Protein AF-A0A936JPM8-F1 (afdb_monomer_lite)

Secondary structure (DSSP, 8-state):
-----------PPPTT-----------------------PPPP-----PPPPPPPP-PPPPPPPP---------------------PPEEEEEEEEEEEETTEEEEEEEEESSSSPPPTT-EEEEEEE-TT-SPEEEEEEEEE-S---TTS-EEEEEE--TTS--S-----PPPPTT-EEEEEEE-

Foldseek 3Di:
DDDDDDDDDDPDDDPPDDPPPPPPDDDDDDDDDPPDPDDDDPDDDDPDDDDDDDDDDDDDDDDPDDDDDDDDDDPDPPPPPDPDDDWDKWKWKWWFQFFDQQKTKTQTDDIPDPDFDDQQFKWFKWFDDPPDPDTHGLAIWGFHDGDDHPDIGMIGGDDPPPPPPDDPPPSPTDDGGTMMMIMGTD

Structure (mmCIF, N/CA/C/O backbone):
data_AF-A0A936JPM8-F1
#
_entry.id   AF-A0A936JPM8-F1
#
loop_
_atom_site.group_PDB
_atom_site.id
_atom_site.type_symbol
_atom_site.label_atom_id
_atom_site.label_alt_id
_atom_site.label_comp_id
_atom_site.label_asym_id
_atom_site.label_entity_id
_atom_site.label_seq_id
_atom_site.pdbx_PDB_ins_code
_atom_site.Cartn_x
_atom_site.Cartn_y
_atom_site.Cartn_z
_atom_site.occupancy
_atom_site.B_iso_or_equiv
_atom_site.auth_seq_id
_atom_site.auth_comp_id
_atom_site.auth_asym_id
_atom_site.auth_atom_id
_atom_site.pdbx_PDB_model_num
ATOM 1 N N . MET A 1 1 ? -30.331 37.452 -18.720 1.00 50.00 1 MET A N 1
ATOM 2 C CA . MET A 1 1 ? -30.689 36.029 -18.874 1.00 50.00 1 MET A CA 1
ATOM 3 C C . MET A 1 1 ? -29.394 35.247 -18.720 1.00 50.00 1 MET A C 1
ATOM 5 O O . MET A 1 1 ? -28.589 35.278 -19.632 1.00 50.00 1 MET A O 1
ATOM 9 N N . SER A 1 2 ? -29.138 34.739 -17.512 1.00 38.56 2 SER A N 1
ATOM 10 C CA . SER A 1 2 ? -28.048 33.824 -17.131 1.00 38.56 2 SER A CA 1
ATOM 11 C C . SER A 1 2 ? -28.301 33.350 -15.694 1.00 38.56 2 SER A C 1
ATOM 13 O O . SER A 1 2 ? -28.874 34.094 -14.899 1.00 38.56 2 SER A O 1
ATOM 15 N N . LEU A 1 3 ? -27.937 32.088 -15.458 1.00 52.59 3 LEU A N 1
ATOM 16 C CA . LEU A 1 3 ? -28.262 31.171 -14.357 1.00 52.59 3 LEU A CA 1
ATOM 17 C C . LEU A 1 3 ? -27.588 31.472 -13.005 1.00 52.59 3 LEU A C 1
ATOM 19 O O . LEU A 1 3 ? -26.579 32.168 -12.980 1.00 52.59 3 LEU A O 1
ATOM 23 N N . LEU A 1 4 ? -28.048 30.790 -11.937 1.00 41.94 4 LEU A N 1
ATOM 24 C CA . LEU A 1 4 ? -27.217 29.838 -11.162 1.00 41.94 4 LEU A CA 1
ATOM 25 C C . LEU A 1 4 ? -28.041 28.943 -10.202 1.00 41.94 4 LEU A C 1
ATOM 27 O O . LEU A 1 4 ? -29.059 29.367 -9.662 1.00 41.94 4 LEU A O 1
ATOM 31 N N . PHE A 1 5 ? -27.567 27.700 -10.035 1.00 53.25 5 PHE A N 1
ATOM 32 C CA . PHE A 1 5 ? -28.051 26.614 -9.164 1.00 53.25 5 PHE A CA 1
ATOM 33 C C . PHE A 1 5 ? -27.174 26.499 -7.906 1.00 53.25 5 PHE A C 1
ATOM 35 O O . PHE A 1 5 ? -25.981 26.781 -7.991 1.00 53.25 5 PHE A O 1
ATOM 42 N N . PHE A 1 6 ? -27.713 25.970 -6.799 1.00 45.28 6 PHE A N 1
ATOM 43 C CA . PHE A 1 6 ? -26.916 25.443 -5.680 1.00 45.28 6 PHE A CA 1
ATOM 44 C C . PHE A 1 6 ? -27.491 24.137 -5.119 1.00 45.28 6 PHE A C 1
ATOM 46 O O . PHE A 1 6 ? -28.705 23.948 -5.051 1.00 45.28 6 PHE A O 1
ATOM 53 N N . TRP A 1 7 ? -26.569 23.253 -4.734 1.00 43.47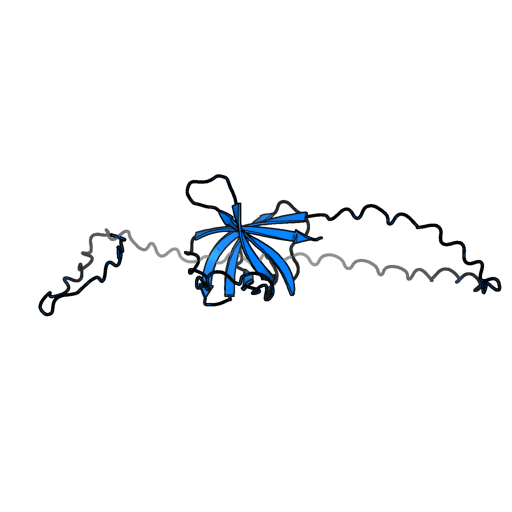 7 TRP A N 1
ATOM 54 C CA . TRP A 1 7 ? -26.759 21.911 -4.188 1.00 43.47 7 TRP A CA 1
ATOM 55 C C . TRP A 1 7 ? -26.184 21.898 -2.764 1.00 43.47 7 TRP A C 1
ATOM 57 O O . TRP A 1 7 ? -25.069 22.372 -2.553 1.00 43.47 7 TRP A O 1
ATOM 67 N N . GLY A 1 8 ? -26.942 21.370 -1.805 1.00 43.97 8 GLY A N 1
ATOM 68 C CA . GLY A 1 8 ? -26.535 21.169 -0.416 1.00 43.97 8 GLY A CA 1
ATOM 69 C C . GLY A 1 8 ? -27.676 20.505 0.353 1.00 43.97 8 GLY A C 1
ATOM 70 O O . GLY A 1 8 ? -28.776 21.048 0.392 1.00 43.97 8 GLY A O 1
ATOM 71 N N . CYS A 1 9 ? -27.437 19.326 0.927 1.00 43.91 9 CYS A N 1
ATOM 72 C CA . CYS A 1 9 ? -28.367 18.700 1.865 1.00 43.91 9 CYS A CA 1
ATOM 73 C C . CYS A 1 9 ? -27.764 18.776 3.264 1.00 43.91 9 CYS A C 1
ATOM 75 O O . CYS A 1 9 ? -26.947 17.949 3.659 1.00 43.91 9 CYS A O 1
ATOM 77 N N . ASP A 1 10 ? -28.188 19.816 3.970 1.00 44.66 10 ASP A N 1
ATOM 78 C CA . ASP A 1 10 ? -28.038 20.024 5.401 1.00 44.66 10 ASP A CA 1
ATOM 79 C C . ASP A 1 10 ? -29.087 19.145 6.106 1.00 44.66 10 ASP A C 1
ATOM 81 O O . ASP A 1 10 ? -30.293 19.304 5.887 1.00 44.66 10 ASP A O 1
ATOM 85 N N . ALA A 1 11 ? -28.657 18.150 6.882 1.00 49.25 11 ALA A N 1
ATOM 86 C CA . ALA A 1 11 ? -29.574 17.338 7.676 1.00 49.25 11 ALA A CA 1
ATOM 87 C C . ALA A 1 11 ? -29.944 18.106 8.953 1.00 49.25 11 ALA A C 1
ATOM 89 O O . ALA A 1 11 ? -29.300 17.967 9.992 1.00 49.25 11 ALA A O 1
ATOM 90 N N . MET A 1 12 ? -30.995 18.923 8.862 1.00 45.41 12 MET A N 1
ATOM 91 C CA . MET A 1 12 ? -31.631 19.555 10.018 1.00 45.41 12 MET A CA 1
ATOM 92 C C . MET A 1 12 ? -32.267 18.493 10.930 1.00 45.41 12 MET A C 1
ATOM 94 O O . MET A 1 12 ? -33.198 17.795 10.532 1.00 45.41 12 MET A O 1
ATOM 98 N N . ILE A 1 13 ? -31.782 18.399 12.169 1.00 51.66 13 ILE A N 1
ATOM 99 C CA . ILE A 1 13 ? -32.417 17.651 13.264 1.00 51.66 13 ILE A CA 1
ATOM 100 C C . ILE A 1 13 ? -33.349 18.620 14.006 1.00 51.66 13 ILE A C 1
ATOM 102 O O . ILE A 1 13 ? -32.893 19.633 14.538 1.00 51.66 13 ILE A O 1
ATOM 106 N N . GLU A 1 14 ? -34.652 18.327 14.041 1.00 56.41 14 GLU A N 1
ATOM 107 C CA . GLU A 1 14 ? -35.645 19.162 14.730 1.00 56.41 14 GLU A CA 1
ATOM 108 C C . GLU A 1 14 ? -35.562 19.042 16.269 1.00 56.41 14 GLU A C 1
ATOM 110 O O . GLU A 1 14 ? -35.395 17.942 16.813 1.00 56.41 14 GLU A O 1
ATOM 115 N N . PRO A 1 15 ? -35.748 20.149 17.015 1.00 51.16 15 PRO A N 1
ATOM 116 C CA . PRO A 1 15 ? -35.800 20.129 18.472 1.00 51.16 15 PRO A CA 1
ATOM 117 C C . PRO A 1 15 ? -37.127 19.525 18.956 1.00 51.16 15 PRO A C 1
ATOM 119 O O . PRO A 1 15 ? -38.159 20.189 19.001 1.00 51.16 15 PRO A O 1
ATOM 122 N N . GLY A 1 16 ? -37.096 18.247 19.339 1.00 59.00 16 GLY A N 1
ATOM 123 C CA . GLY A 1 16 ? -38.253 17.538 19.904 1.00 59.00 16 GLY A CA 1
ATOM 124 C C . GLY A 1 16 ? -38.292 16.041 19.605 1.00 59.00 16 GLY A C 1
ATOM 125 O O . GLY A 1 16 ? -39.029 15.303 20.261 1.00 59.00 16 GLY A O 1
ATOM 126 N N . GLN A 1 17 ? -37.472 15.560 18.669 1.00 44.06 17 GLN A N 1
ATOM 127 C CA . GLN A 1 17 ? -37.342 14.132 18.405 1.00 44.06 17 GLN A CA 1
ATOM 128 C C . GLN A 1 17 ? -36.524 13.451 19.509 1.00 44.06 17 GLN A C 1
ATOM 130 O O . GLN A 1 17 ? -35.309 13.615 19.614 1.00 44.06 17 GLN A O 1
ATOM 135 N N . ARG A 1 18 ? -37.196 12.651 20.348 1.00 51.59 18 ARG A N 1
ATOM 136 C CA . ARG A 1 18 ? -36.509 11.661 21.184 1.00 51.59 18 ARG A CA 1
ATOM 137 C C . ARG A 1 18 ? -35.841 10.650 20.262 1.00 51.59 18 ARG A C 1
ATOM 139 O O . ARG A 1 18 ? -36.521 9.941 19.524 1.00 51.59 18 ARG A O 1
ATOM 146 N N . ILE A 1 19 ? -34.517 10.584 20.344 1.00 54.88 19 ILE A N 1
ATOM 147 C CA . ILE A 1 19 ? -33.718 9.514 19.758 1.00 54.88 19 ILE A CA 1
ATOM 148 C C . ILE A 1 19 ? -34.212 8.204 20.378 1.00 54.88 19 ILE A C 1
ATOM 150 O O . ILE A 1 19 ? -34.031 7.963 21.571 1.00 54.88 19 ILE A O 1
ATOM 154 N N . VAL A 1 20 ? -34.877 7.378 19.574 1.00 46.75 20 VAL A N 1
ATOM 155 C CA . VAL A 1 20 ? -35.115 5.977 19.910 1.00 46.75 20 VAL A CA 1
ATOM 156 C C . VAL A 1 20 ? -33.791 5.273 19.654 1.00 46.75 20 VAL A C 1
ATOM 158 O O . VAL A 1 20 ? -33.470 4.917 18.524 1.00 46.75 20 VAL A O 1
ATOM 161 N N . THR A 1 21 ? -32.974 5.134 20.697 1.00 49.44 21 THR A N 1
ATOM 162 C CA . THR A 1 21 ? -31.912 4.131 20.704 1.00 49.44 21 THR A CA 1
ATOM 163 C C . THR A 1 21 ? -32.588 2.784 20.508 1.00 49.44 21 THR A C 1
ATOM 165 O O . THR A 1 21 ? -33.416 2.390 21.329 1.00 49.44 21 THR A O 1
ATOM 168 N N . ALA A 1 22 ? -32.291 2.115 19.396 1.00 47.06 22 ALA A N 1
ATOM 169 C CA . ALA A 1 22 ? -32.654 0.721 19.225 1.00 47.06 22 ALA A CA 1
ATOM 170 C C . ALA A 1 22 ? -31.930 -0.070 20.321 1.00 47.06 22 ALA A C 1
ATOM 172 O O . ALA A 1 22 ? -30.723 -0.299 20.246 1.00 47.06 22 ALA A O 1
ATOM 173 N N . ASP A 1 23 ? -32.676 -0.397 21.374 1.00 44.44 23 ASP A N 1
ATOM 174 C CA . ASP A 1 23 ? -32.304 -1.398 22.358 1.00 44.44 23 ASP A CA 1
ATOM 175 C C . ASP A 1 23 ? -32.121 -2.704 21.580 1.00 44.44 23 ASP A C 1
ATOM 177 O O . ASP A 1 23 ? -33.046 -3.201 20.930 1.00 44.44 23 ASP A O 1
ATOM 181 N N . TYR A 1 24 ? -30.878 -3.174 21.516 1.00 46.97 24 TYR A N 1
ATOM 182 C CA . TYR A 1 24 ? -30.514 -4.392 20.809 1.00 46.97 24 TYR A CA 1
ATOM 183 C C . TYR A 1 24 ? -30.966 -5.567 21.682 1.00 46.97 24 TYR A C 1
ATOM 185 O O . TYR A 1 24 ? -30.199 -6.099 22.484 1.00 46.97 24 TYR A O 1
ATOM 193 N N . ASP A 1 25 ? -32.248 -5.907 21.561 1.00 44.97 25 ASP A N 1
ATOM 194 C CA . ASP A 1 25 ? -32.920 -7.010 22.247 1.00 44.97 25 ASP A CA 1
ATOM 195 C C . ASP A 1 25 ? -32.290 -8.360 21.852 1.00 44.97 25 ASP A C 1
ATOM 197 O O . ASP A 1 25 ? -32.561 -8.971 20.819 1.00 44.97 25 ASP A O 1
ATOM 201 N N . GLN A 1 26 ? -31.282 -8.729 22.634 1.00 55.16 26 GLN A N 1
ATOM 202 C CA . GLN A 1 26 ? -31.156 -9.979 23.376 1.00 55.16 26 GLN A CA 1
ATOM 203 C C . GLN A 1 26 ? -32.023 -11.179 22.928 1.00 55.16 26 GLN A C 1
ATOM 205 O O . GLN A 1 26 ? -32.933 -11.623 23.621 1.00 55.16 26 GLN A O 1
ATOM 210 N N . ALA A 1 27 ? -31.604 -11.859 21.858 1.00 53.75 27 ALA A N 1
ATOM 211 C CA . ALA A 1 27 ? -31.978 -13.259 21.624 1.00 53.75 27 ALA A CA 1
ATOM 212 C C . ALA A 1 27 ? -30.827 -14.069 21.002 1.00 53.75 27 ALA A C 1
ATOM 214 O O . ALA A 1 27 ? -30.927 -14.576 19.887 1.00 53.75 27 ALA A O 1
ATOM 215 N N . ALA A 1 28 ? -29.717 -14.211 21.733 1.00 54.09 28 ALA A N 1
ATOM 216 C CA . ALA A 1 28 ? -28.717 -15.242 21.451 1.00 54.09 28 ALA A CA 1
ATOM 217 C C . ALA A 1 28 ? -28.875 -16.394 22.466 1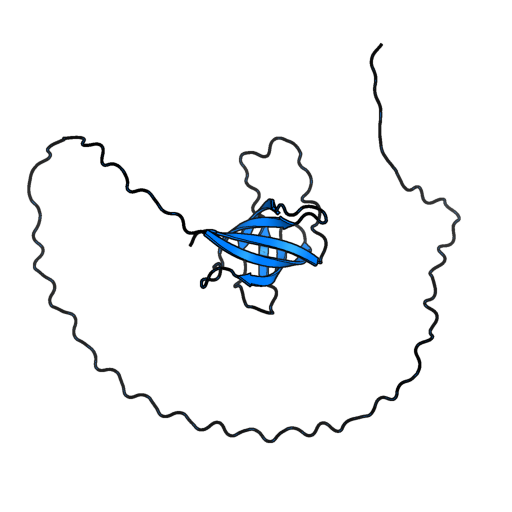.00 54.09 28 ALA A C 1
ATOM 219 O O . ALA A 1 28 ? -28.914 -16.133 23.671 1.00 54.09 28 ALA A O 1
ATOM 220 N N . PRO A 1 29 ? -28.995 -17.660 22.024 1.00 59.75 29 PRO A N 1
ATOM 221 C CA . PRO A 1 29 ? -29.169 -18.792 22.928 1.00 59.75 29 PRO A CA 1
ATOM 222 C C . PRO A 1 29 ? -27.897 -19.055 23.758 1.00 59.75 29 PRO A C 1
ATOM 224 O O . PRO A 1 29 ? -26.787 -18.879 23.251 1.00 59.75 29 PRO A O 1
ATOM 227 N N . PRO A 1 30 ? -28.027 -19.540 25.008 1.00 57.84 30 PRO A N 1
ATOM 228 C CA . PRO A 1 30 ? -26.890 -19.925 25.834 1.00 57.84 30 PRO A CA 1
ATOM 229 C C . PRO A 1 30 ? -26.324 -21.261 25.339 1.00 57.84 30 PRO A C 1
ATOM 231 O O . PRO A 1 30 ? -26.729 -22.328 25.799 1.00 57.84 30 PRO A O 1
ATOM 234 N N . TYR A 1 31 ? -25.384 -21.239 24.395 1.00 57.94 31 TYR A N 1
ATOM 235 C CA . TYR A 1 31 ? -24.535 -22.406 24.174 1.00 57.94 31 TYR A CA 1
ATOM 236 C C . TYR A 1 31 ? -23.414 -22.411 25.212 1.00 57.94 31 TYR A C 1
ATOM 238 O O . TYR A 1 31 ? -22.682 -21.446 25.421 1.00 57.94 31 TYR A O 1
ATOM 246 N N . MET A 1 32 ? -23.374 -23.533 25.914 1.00 46.19 32 MET A N 1
ATOM 247 C CA . MET A 1 32 ? -22.573 -23.816 27.086 1.00 46.19 32 MET A CA 1
ATOM 248 C C . MET A 1 32 ? -21.083 -23.552 26.863 1.00 46.19 32 MET A C 1
ATOM 250 O O . MET A 1 32 ? -20.469 -24.076 25.935 1.00 46.19 32 MET A O 1
ATOM 254 N N . VAL A 1 33 ? -20.490 -22.803 27.792 1.00 54.72 33 VAL A N 1
ATOM 255 C CA . VAL A 1 33 ? -19.042 -22.731 27.977 1.00 54.72 33 VAL A CA 1
ATOM 256 C C . VAL A 1 33 ? -18.583 -24.086 28.512 1.00 54.72 33 VAL A C 1
ATOM 258 O O . VAL A 1 33 ? -18.624 -24.349 29.713 1.00 54.72 33 VAL A O 1
ATOM 261 N N . ALA A 1 34 ? -18.174 -24.978 27.612 1.00 49.31 34 ALA A N 1
ATOM 262 C CA . ALA A 1 34 ? -17.389 -26.140 27.989 1.00 49.31 34 ALA A CA 1
ATOM 263 C C . ALA A 1 34 ? -15.992 -25.647 28.385 1.00 49.31 34 ALA A C 1
ATOM 265 O O . ALA A 1 34 ? -15.185 -25.254 27.543 1.00 49.31 34 ALA A O 1
ATOM 266 N N . ALA A 1 35 ? -15.724 -25.634 29.690 1.00 51.75 35 ALA A N 1
ATOM 267 C CA . ALA A 1 35 ? -14.389 -25.460 30.231 1.00 51.75 35 ALA A CA 1
ATOM 268 C C . ALA A 1 35 ? -13.529 -26.663 29.816 1.00 51.75 35 ALA A C 1
ATOM 270 O O . ALA A 1 35 ? -13.517 -27.697 30.480 1.00 51.75 35 ALA A O 1
ATOM 271 N N . SER A 1 36 ? -12.825 -26.541 28.694 1.00 55.03 36 SER A N 1
ATOM 272 C CA . SER A 1 36 ? -11.736 -27.452 28.357 1.00 55.03 36 SER A CA 1
ATOM 273 C C . SER A 1 36 ? -10.580 -27.198 29.330 1.00 55.03 36 SER A C 1
ATOM 275 O O . SER A 1 36 ? -10.036 -26.090 29.326 1.00 55.03 36 SER A O 1
ATOM 277 N N . PRO A 1 37 ? -10.167 -28.169 30.167 1.00 64.81 37 PRO A N 1
ATOM 278 C CA . PRO A 1 37 ? -8.936 -28.035 30.924 1.00 64.81 37 PRO A CA 1
ATOM 279 C C . PRO A 1 37 ? -7.771 -27.988 29.935 1.00 64.81 37 PRO A C 1
ATOM 281 O O . PRO A 1 37 ? -7.499 -28.939 29.200 1.00 64.81 37 PRO A O 1
ATOM 284 N N . TYR A 1 38 ? -7.105 -26.840 29.913 1.00 49.50 38 TYR A N 1
ATOM 285 C CA . TYR A 1 38 ? -5.887 -26.577 29.167 1.00 49.50 38 TYR A CA 1
ATOM 286 C C . TYR A 1 38 ? -4.815 -27.593 29.598 1.00 49.50 38 TYR A C 1
ATOM 288 O O . TYR A 1 38 ? -4.220 -27.479 30.668 1.00 49.50 38 TYR A O 1
ATOM 296 N N . ARG A 1 39 ? -4.597 -28.636 28.792 1.00 56.09 39 ARG A N 1
ATOM 297 C CA . ARG A 1 39 ? -3.487 -29.575 28.971 1.00 56.09 39 ARG A CA 1
ATOM 298 C C . ARG A 1 39 ? -2.319 -29.037 28.156 1.00 56.09 39 ARG A C 1
ATOM 300 O O . ARG A 1 39 ? -2.282 -29.213 26.942 1.00 56.09 39 ARG A O 1
ATOM 307 N N . SER A 1 40 ? -1.402 -28.339 28.820 1.00 69.25 40 SER A N 1
ATOM 308 C CA . SER A 1 40 ? -0.164 -27.861 28.203 1.00 69.25 40 SER A CA 1
ATOM 309 C C . SER A 1 40 ? 0.569 -29.034 27.536 1.00 69.25 40 SER A C 1
ATOM 311 O O . SER A 1 40 ? 0.766 -30.063 28.192 1.00 69.25 40 SER A O 1
ATOM 313 N N . PRO A 1 41 ? 0.969 -28.931 26.257 1.00 74.94 41 PRO A N 1
ATOM 314 C CA . PRO A 1 41 ? 1.828 -29.938 25.655 1.00 74.94 41 PRO A CA 1
ATOM 315 C C . PRO A 1 41 ? 3.193 -29.942 26.369 1.00 74.94 41 PRO A C 1
ATOM 317 O O . PRO A 1 41 ? 3.675 -28.877 26.769 1.00 74.94 41 PRO A O 1
ATOM 320 N N . PRO A 1 42 ? 3.826 -31.115 26.563 1.00 72.81 42 PRO A N 1
ATOM 321 C CA . PRO A 1 42 ? 5.193 -31.174 27.064 1.00 72.81 42 PRO A CA 1
ATOM 322 C C . PRO A 1 42 ? 6.106 -30.416 26.097 1.00 72.81 42 PRO A C 1
ATOM 324 O O . PRO A 1 42 ? 6.001 -30.578 24.881 1.00 72.81 42 PRO A O 1
ATOM 327 N N . MET A 1 43 ? 6.981 -29.572 26.645 1.00 63.94 43 MET A N 1
ATOM 328 C CA . MET A 1 43 ? 7.980 -28.845 25.868 1.00 63.94 43 MET A CA 1
ATOM 329 C C . MET A 1 43 ? 8.788 -29.846 25.038 1.00 63.94 43 MET A C 1
ATOM 331 O O . MET A 1 43 ? 9.440 -30.732 25.592 1.00 63.94 43 MET A O 1
ATOM 335 N N . ALA A 1 44 ? 8.736 -29.714 23.714 1.00 63.69 44 ALA A N 1
ATOM 336 C CA . ALA A 1 44 ? 9.633 -30.440 22.836 1.00 63.69 44 ALA A CA 1
ATOM 337 C C . ALA A 1 44 ? 11.057 -29.938 23.106 1.00 63.69 44 ALA A C 1
ATOM 339 O O . ALA A 1 44 ? 11.381 -28.777 22.860 1.00 63.69 44 ALA A O 1
ATOM 340 N N . THR A 1 45 ? 11.898 -30.812 23.655 1.00 64.62 45 THR A N 1
ATOM 341 C CA . THR A 1 45 ? 13.343 -30.609 23.733 1.00 64.62 45 THR A CA 1
ATOM 342 C C . THR A 1 45 ? 13.872 -30.466 22.311 1.00 64.62 45 THR A C 1
ATOM 344 O O . THR A 1 45 ? 13.937 -31.442 21.565 1.00 64.62 45 THR A O 1
ATOM 347 N N . VAL A 1 46 ? 14.220 -29.242 21.920 1.00 66.25 46 VAL A N 1
ATOM 348 C CA . VAL A 1 46 ? 14.902 -28.989 20.651 1.00 66.25 46 VAL A CA 1
ATOM 349 C C . VAL A 1 46 ? 16.326 -29.546 20.776 1.00 66.25 46 VAL A C 1
ATOM 351 O O . VAL A 1 46 ? 17.040 -29.157 21.705 1.00 66.25 46 VAL A O 1
ATOM 354 N N . PRO A 1 47 ? 16.760 -30.464 19.895 1.00 65.62 47 PRO A N 1
ATOM 355 C CA . PRO A 1 47 ? 18.147 -30.899 19.861 1.00 65.62 47 PRO A CA 1
ATOM 356 C C . PRO A 1 47 ? 19.041 -29.715 19.485 1.00 65.62 47 PRO A C 1
ATOM 358 O O . PRO A 1 47 ? 18.793 -29.011 18.506 1.00 65.62 47 PRO A O 1
ATOM 361 N N . ILE A 1 48 ? 20.086 -29.504 20.284 1.00 61.34 48 ILE A N 1
ATOM 362 C CA . ILE A 1 48 ? 21.164 -28.551 20.018 1.00 61.34 48 ILE A CA 1
ATOM 363 C C . ILE A 1 48 ? 21.779 -28.921 18.665 1.00 61.34 48 ILE A C 1
ATOM 365 O O . ILE A 1 48 ? 22.436 -29.954 18.533 1.00 61.34 48 ILE A O 1
ATOM 369 N N . ALA A 1 49 ? 21.522 -28.095 17.650 1.00 56.28 49 ALA A N 1
ATOM 370 C CA . ALA A 1 49 ? 22.167 -28.219 16.356 1.00 56.28 49 ALA A CA 1
ATOM 371 C C . ALA A 1 49 ? 23.674 -27.983 16.525 1.00 56.28 49 ALA A C 1
ATOM 373 O O . ALA A 1 49 ? 24.108 -27.045 17.196 1.00 56.28 49 ALA A O 1
ATOM 374 N N . ALA A 1 50 ? 24.448 -28.893 15.938 1.00 59.09 50 ALA A N 1
ATOM 375 C CA . ALA A 1 50 ? 25.897 -28.916 15.961 1.00 59.09 50 ALA A CA 1
ATOM 376 C C . ALA A 1 50 ? 26.503 -27.564 15.558 1.00 59.09 50 ALA A C 1
ATOM 378 O O . ALA A 1 50 ? 26.070 -26.919 14.604 1.00 59.09 50 ALA A O 1
ATOM 379 N N . GLN A 1 51 ? 27.539 -27.163 16.293 1.00 52.56 51 GLN A N 1
ATOM 380 C CA . GLN A 1 51 ? 28.381 -26.022 15.965 1.00 52.56 51 GLN A CA 1
ATOM 381 C C . GLN A 1 51 ? 29.010 -26.242 14.582 1.00 52.56 51 GLN A C 1
ATOM 383 O O . GLN A 1 51 ? 29.739 -27.212 14.372 1.00 52.56 51 GLN A O 1
ATOM 388 N N . CYS A 1 52 ? 28.715 -25.343 13.640 1.00 47.94 52 CYS A N 1
ATOM 389 C CA . CYS A 1 52 ? 29.426 -25.276 12.367 1.00 47.94 52 CYS A CA 1
ATOM 390 C C . CYS A 1 52 ? 30.922 -25.009 12.623 1.00 47.94 52 CYS A C 1
ATOM 392 O O . CYS A 1 52 ? 31.249 -24.182 13.480 1.00 47.94 52 CYS A O 1
ATOM 394 N N . PRO A 1 53 ? 31.836 -25.671 11.892 1.00 73.00 53 PRO A N 1
ATOM 395 C CA . PRO A 1 53 ? 33.262 -25.391 11.986 1.00 73.00 53 PRO A CA 1
ATOM 396 C C . PRO A 1 53 ? 33.574 -23.953 11.527 1.00 73.00 53 PRO A C 1
ATOM 398 O O . PRO A 1 53 ? 32.869 -23.415 10.669 1.00 73.00 53 PRO A O 1
ATOM 401 N N . PRO A 1 54 ? 34.631 -23.321 12.067 1.00 69.88 54 PRO A N 1
ATOM 402 C CA . PRO A 1 54 ? 35.049 -21.990 11.647 1.00 69.88 54 PRO A CA 1
ATOM 403 C C . PRO A 1 54 ? 35.522 -22.009 10.188 1.00 69.88 54 PRO A C 1
ATOM 405 O O . PRO A 1 54 ? 36.386 -22.801 9.808 1.00 69.88 54 PRO A O 1
ATOM 408 N N . THR A 1 55 ? 34.962 -21.115 9.375 1.00 73.38 55 THR A N 1
ATOM 409 C CA . THR A 1 55 ? 35.412 -20.845 8.007 1.00 73.38 55 THR A CA 1
ATOM 410 C C . THR A 1 55 ? 36.881 -20.400 8.025 1.00 73.38 55 THR A C 1
ATOM 412 O O . THR A 1 55 ? 37.210 -19.460 8.753 1.00 73.38 55 THR A O 1
ATOM 415 N N . PRO A 1 56 ? 37.786 -21.024 7.248 1.00 69.31 56 PRO A N 1
ATOM 416 C CA . PRO A 1 56 ? 39.154 -20.539 7.121 1.00 69.31 56 PRO A CA 1
ATOM 417 C C . PRO A 1 56 ? 39.172 -19.163 6.444 1.00 69.31 56 PRO A C 1
ATOM 419 O O . PRO A 1 56 ? 38.524 -18.948 5.419 1.00 69.31 56 PRO A O 1
ATOM 422 N N . ALA A 1 57 ? 39.925 -18.229 7.026 1.00 68.62 57 ALA A N 1
ATOM 423 C CA . ALA A 1 57 ? 40.145 -16.900 6.474 1.00 68.62 57 ALA A CA 1
ATOM 424 C C . ALA A 1 57 ? 40.896 -17.007 5.138 1.00 68.62 57 ALA A C 1
ATOM 426 O O . ALA A 1 57 ? 42.057 -17.414 5.095 1.00 68.62 57 ALA A O 1
ATOM 427 N N . ILE A 1 58 ? 40.227 -16.647 4.044 1.00 68.38 58 ILE A N 1
ATOM 428 C CA . ILE A 1 58 ? 40.855 -16.505 2.731 1.00 68.38 58 ILE A CA 1
ATOM 429 C C . ILE A 1 58 ? 41.604 -15.169 2.729 1.00 68.38 58 ILE A C 1
ATOM 431 O O . ILE A 1 58 ? 41.012 -14.115 2.960 1.00 68.38 58 ILE A O 1
ATOM 435 N N . ALA A 1 59 ? 42.916 -15.224 2.501 1.00 72.19 59 ALA A N 1
ATOM 436 C CA . ALA A 1 59 ? 43.752 -14.041 2.343 1.00 72.19 59 ALA A CA 1
ATOM 437 C C . ALA A 1 59 ? 43.310 -13.229 1.106 1.00 72.19 59 ALA A C 1
ATOM 439 O O . ALA A 1 59 ? 42.993 -13.830 0.075 1.00 72.19 59 ALA A O 1
ATOM 440 N N . PRO A 1 60 ? 43.296 -11.885 1.172 1.00 72.81 60 PRO A N 1
ATOM 441 C CA . PRO A 1 60 ? 42.977 -11.063 0.013 1.00 72.81 60 PRO A CA 1
ATOM 442 C C . PRO A 1 60 ? 44.037 -11.254 -1.089 1.00 72.81 60 PRO A C 1
ATOM 444 O O . PRO A 1 60 ? 45.225 -11.390 -0.778 1.00 72.81 60 PRO A O 1
ATOM 447 N N . PRO A 1 61 ? 43.641 -11.263 -2.376 1.00 77.25 61 PRO A N 1
ATOM 448 C CA . PRO A 1 61 ? 44.595 -11.293 -3.476 1.00 77.25 61 PRO A CA 1
ATOM 449 C C . PRO A 1 61 ? 45.465 -10.020 -3.478 1.00 77.25 61 PRO A C 1
ATOM 451 O O . PRO A 1 61 ? 45.008 -8.958 -3.044 1.00 77.25 61 PRO A O 1
ATOM 454 N N . PRO A 1 62 ? 46.717 -10.100 -3.964 1.00 74.00 62 PRO A N 1
ATOM 455 C CA . PRO A 1 62 ? 47.596 -8.942 -4.072 1.00 74.00 62 PRO A CA 1
ATOM 456 C C . PRO A 1 62 ? 46.983 -7.887 -5.000 1.00 74.00 62 PRO A C 1
ATOM 458 O O . PRO A 1 62 ? 46.555 -8.191 -6.114 1.00 74.00 62 PRO A O 1
ATOM 461 N N . VAL A 1 63 ? 46.951 -6.641 -4.528 1.00 71.00 63 VAL A N 1
ATOM 462 C CA . VAL A 1 63 ? 46.497 -5.481 -5.303 1.00 71.00 63 VAL A CA 1
ATOM 463 C C . VAL A 1 63 ? 47.455 -5.281 -6.492 1.00 71.00 63 VAL A C 1
ATOM 465 O O . VAL A 1 63 ? 48.668 -5.221 -6.269 1.00 71.00 63 VAL A O 1
ATOM 468 N N . PRO A 1 64 ? 46.967 -5.190 -7.745 1.00 76.31 64 PRO A N 1
ATOM 469 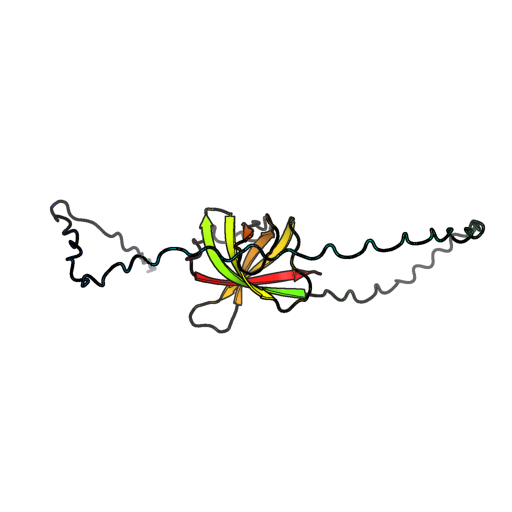C CA . PRO A 1 64 ? 47.818 -4.866 -8.886 1.00 76.31 64 PRO A CA 1
ATOM 470 C C . PRO A 1 64 ? 48.422 -3.455 -8.733 1.00 76.31 64 PRO A C 1
ATOM 472 O O . PRO A 1 64 ? 47.792 -2.580 -8.134 1.00 76.31 64 PRO A O 1
ATOM 475 N N . PRO A 1 65 ? 49.641 -3.205 -9.250 1.00 68.25 65 PRO A N 1
ATOM 476 C CA . PRO A 1 65 ? 50.276 -1.898 -9.151 1.00 68.25 65 PRO A CA 1
ATOM 477 C C . PRO A 1 65 ? 49.423 -0.828 -9.839 1.00 68.25 65 PRO A C 1
ATOM 479 O O . PRO A 1 65 ? 48.983 -0.995 -10.976 1.00 68.25 65 PRO A O 1
ATOM 482 N N . SER A 1 66 ? 49.216 0.276 -9.123 1.00 61.47 66 SER A N 1
ATOM 483 C CA . SER A 1 66 ? 48.555 1.482 -9.613 1.00 61.47 66 SER A CA 1
ATOM 484 C C . SER A 1 66 ? 49.341 2.048 -10.798 1.00 61.47 66 SER A C 1
ATOM 486 O O . SER A 1 66 ? 50.414 2.629 -10.624 1.00 61.47 66 SER A O 1
ATOM 488 N N . VAL A 1 67 ? 48.831 1.838 -12.012 1.00 58.88 67 VAL A N 1
ATOM 489 C CA . VAL A 1 67 ? 49.317 2.524 -13.210 1.00 58.88 67 VAL A CA 1
ATOM 490 C C . VAL A 1 67 ? 48.568 3.846 -13.286 1.00 58.88 67 VAL A C 1
ATOM 492 O O . VAL A 1 67 ? 47.377 3.880 -13.581 1.00 58.88 67 VAL A O 1
ATOM 495 N N . ALA A 1 68 ? 49.270 4.935 -12.986 1.00 64.31 68 ALA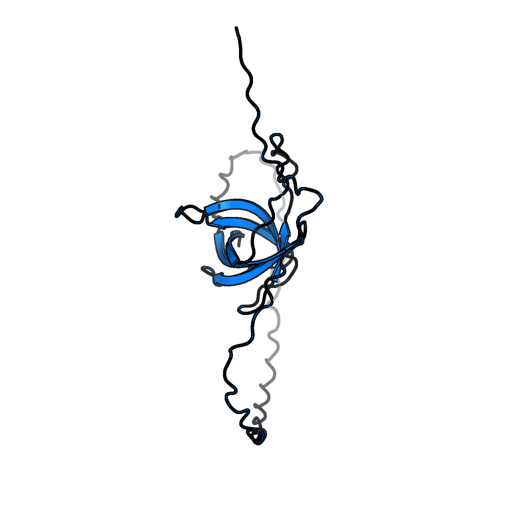 A N 1
ATOM 496 C CA . ALA A 1 68 ? 48.778 6.282 -13.229 1.00 64.31 68 ALA A CA 1
ATOM 497 C C . ALA A 1 68 ? 48.593 6.490 -14.745 1.00 64.31 68 ALA A C 1
ATOM 499 O O . ALA A 1 68 ? 49.572 6.342 -15.484 1.00 64.31 68 ALA A O 1
ATOM 500 N N . PRO A 1 69 ? 47.395 6.855 -15.239 1.00 58.56 69 PRO A N 1
ATOM 501 C CA . PRO A 1 69 ? 47.266 7.341 -16.598 1.00 58.56 69 PRO A CA 1
ATOM 502 C C . PRO A 1 69 ? 47.757 8.788 -16.627 1.00 58.56 69 PRO A C 1
ATOM 504 O O . PRO A 1 69 ? 47.181 9.695 -16.027 1.00 58.56 69 PRO A O 1
ATOM 507 N N . SER A 1 70 ? 48.885 8.970 -17.299 1.00 61.31 70 SER A N 1
ATOM 508 C CA . SER A 1 70 ? 49.394 10.261 -17.716 1.00 61.31 70 SER A CA 1
ATOM 509 C C . SER A 1 70 ? 48.897 10.535 -19.137 1.00 61.31 70 SER A C 1
ATOM 511 O O . SER A 1 70 ? 48.966 9.648 -19.984 1.00 61.31 70 SER A O 1
ATOM 513 N N . VAL A 1 71 ? 48.530 11.796 -19.374 1.00 54.28 71 VAL A N 1
ATOM 514 C CA . VAL A 1 71 ? 48.487 12.499 -20.668 1.00 54.28 71 VAL A CA 1
ATOM 515 C C . VAL A 1 71 ? 47.168 12.513 -21.462 1.00 54.28 71 VAL A C 1
ATOM 517 O O . VAL A 1 71 ? 46.575 11.488 -21.776 1.00 54.28 71 VAL A O 1
ATOM 520 N N . ALA A 1 72 ? 46.884 13.757 -21.874 1.00 52.62 72 ALA A N 1
ATOM 521 C CA . ALA A 1 72 ? 46.142 14.265 -23.030 1.00 52.62 72 ALA A CA 1
ATOM 522 C C . ALA A 1 72 ? 44.624 14.420 -22.913 1.00 52.62 72 ALA A C 1
ATOM 524 O O . ALA A 1 72 ? 43.838 13.513 -23.165 1.00 52.62 72 ALA A O 1
ATOM 525 N N . GLU A 1 73 ? 44.251 15.669 -22.629 1.00 58.06 73 GLU A N 1
ATOM 526 C CA . GLU A 1 73 ? 43.055 16.312 -23.155 1.00 58.06 73 GLU A CA 1
ATOM 527 C C . GLU A 1 73 ? 43.031 16.192 -24.688 1.00 58.06 73 GLU A C 1
ATOM 529 O O . GLU A 1 73 ? 43.815 16.842 -25.373 1.00 58.06 73 GLU A O 1
ATOM 534 N N . ASP A 1 74 ? 42.103 15.402 -25.218 1.00 50.19 74 ASP A N 1
ATOM 535 C CA . ASP A 1 74 ? 41.575 15.597 -26.565 1.00 50.19 74 ASP A CA 1
ATOM 536 C C . ASP A 1 74 ? 40.052 15.689 -26.447 1.00 50.19 74 ASP A C 1
ATOM 538 O O . ASP A 1 74 ? 39.346 14.719 -26.167 1.00 50.19 74 ASP A O 1
ATOM 542 N N . SER A 1 75 ? 39.554 16.920 -26.579 1.00 55.44 75 SER A N 1
ATOM 543 C CA . SER A 1 75 ? 38.131 17.251 -26.559 1.00 55.44 75 SER A CA 1
ATOM 544 C C . SER A 1 75 ? 37.495 16.854 -27.888 1.00 55.44 75 SER A C 1
ATOM 546 O O . SER A 1 75 ? 37.268 17.689 -28.760 1.00 55.44 75 SER A O 1
ATOM 548 N N . HIS A 1 76 ? 37.168 15.574 -28.023 1.00 54.50 76 HIS A N 1
ATOM 549 C CA . HIS A 1 76 ? 36.170 15.102 -28.972 1.00 54.50 76 HIS A CA 1
ATOM 550 C C . HIS A 1 76 ? 34.904 14.758 -28.188 1.00 54.50 76 HIS A C 1
ATOM 552 O O . HIS A 1 76 ? 34.824 13.745 -27.500 1.00 54.50 76 HIS A O 1
ATOM 558 N N . SER A 1 77 ? 33.920 15.659 -28.249 1.00 50.38 77 SER A N 1
ATOM 559 C CA . SER A 1 77 ? 32.582 15.428 -27.707 1.00 50.38 77 SER A CA 1
ATOM 560 C C . SER A 1 77 ? 31.842 14.462 -28.635 1.00 50.38 77 SER A C 1
ATOM 562 O O . SER A 1 77 ? 31.015 14.863 -29.450 1.00 50.38 77 SER A O 1
ATOM 564 N N . ASP A 1 78 ? 32.187 13.179 -28.539 1.00 52.44 78 ASP A N 1
ATOM 565 C CA . ASP A 1 78 ? 31.273 12.106 -28.905 1.00 52.44 78 ASP A CA 1
ATOM 566 C C . ASP A 1 78 ? 30.137 12.141 -27.881 1.00 52.44 78 ASP A C 1
ATOM 568 O O . ASP A 1 78 ? 30.349 11.947 -26.681 1.00 52.44 78 ASP A O 1
ATOM 572 N N . ALA A 1 79 ? 28.928 12.459 -28.340 1.00 63.03 79 ALA A N 1
ATOM 573 C CA . ALA A 1 79 ? 27.725 12.345 -27.533 1.00 63.03 79 ALA A CA 1
ATOM 574 C C . ALA A 1 79 ? 27.523 10.860 -27.201 1.00 63.03 79 ALA A C 1
ATOM 576 O O . ALA A 1 79 ? 26.925 10.110 -27.972 1.00 63.03 79 ALA A O 1
ATOM 577 N N . VAL A 1 80 ? 28.086 10.430 -26.071 1.00 63.44 80 VAL A N 1
ATOM 578 C CA . VAL A 1 80 ? 27.910 9.090 -25.515 1.00 63.44 80 VAL A CA 1
ATOM 579 C C . VAL A 1 80 ? 26.415 8.899 -25.286 1.00 63.44 80 VAL A C 1
ATOM 581 O O . VAL A 1 80 ? 25.843 9.488 -24.369 1.00 63.44 80 VAL A O 1
ATOM 584 N N . ALA A 1 81 ? 25.777 8.112 -26.154 1.00 65.81 81 ALA A N 1
ATOM 585 C CA . ALA A 1 81 ? 24.404 7.669 -25.971 1.00 65.81 81 ALA A CA 1
ATOM 586 C C . ALA A 1 81 ? 24.318 7.007 -24.593 1.00 65.81 81 ALA A C 1
ATOM 588 O O . ALA A 1 81 ? 24.967 5.986 -24.351 1.00 65.81 81 ALA A O 1
ATOM 589 N N . GLN A 1 82 ? 23.592 7.634 -23.666 1.00 66.56 82 GLN A N 1
ATOM 590 C CA . GLN A 1 82 ? 23.414 7.048 -22.348 1.00 66.56 82 GLN A CA 1
ATOM 591 C C . GLN A 1 82 ? 22.658 5.726 -22.509 1.00 66.56 82 GLN A C 1
ATOM 593 O O . GLN A 1 82 ? 21.716 5.665 -23.305 1.00 66.56 82 GLN A O 1
ATOM 598 N N . PRO A 1 83 ? 23.102 4.654 -21.834 1.00 67.88 83 PRO A N 1
ATOM 599 C CA . PRO A 1 83 ? 22.434 3.368 -21.924 1.00 67.88 83 PRO A CA 1
ATOM 600 C C . PRO A 1 83 ? 20.981 3.505 -21.465 1.00 67.88 83 PRO A C 1
ATOM 602 O O . PRO A 1 83 ? 20.691 4.220 -20.508 1.00 67.88 83 PRO A O 1
ATOM 605 N N . ASP A 1 84 ? 20.093 2.806 -22.168 1.00 74.12 84 ASP A N 1
ATOM 606 C CA . ASP A 1 84 ? 18.666 2.719 -21.864 1.00 74.12 84 ASP A CA 1
ATOM 607 C C . ASP A 1 84 ? 18.485 2.228 -20.416 1.00 74.12 84 ASP A C 1
ATOM 609 O O . ASP A 1 84 ? 18.879 1.107 -20.071 1.00 74.12 84 ASP A O 1
ATOM 613 N N . GLN A 1 85 ? 17.992 3.099 -19.533 1.00 75.62 85 GLN A N 1
ATOM 614 C CA . GLN A 1 85 ? 17.831 2.785 -18.117 1.00 75.62 85 GLN A CA 1
ATOM 615 C C . GLN A 1 85 ? 16.532 1.998 -17.932 1.00 75.62 85 GLN A C 1
ATOM 617 O O . GLN A 1 85 ? 15.436 2.553 -17.963 1.00 75.62 85 GLN A O 1
ATOM 622 N N . VAL A 1 86 ? 16.653 0.689 -17.714 1.00 79.06 86 VAL A N 1
ATOM 623 C CA . VAL A 1 86 ? 15.508 -0.177 -17.413 1.00 79.06 86 VAL A CA 1
ATOM 624 C C . VAL A 1 86 ? 15.120 -0.002 -15.943 1.00 79.06 86 VAL A C 1
ATOM 626 O O . VAL A 1 86 ? 15.855 -0.422 -15.051 1.00 79.06 86 VAL A O 1
ATOM 629 N N . VAL A 1 87 ? 13.959 0.606 -15.689 1.00 80.94 87 VAL A N 1
ATOM 630 C CA . VAL A 1 87 ? 13.378 0.724 -14.342 1.00 80.94 87 VAL A CA 1
ATOM 631 C C . VAL A 1 87 ? 12.546 -0.521 -14.044 1.00 80.94 87 VAL A C 1
ATOM 633 O O . VAL A 1 87 ? 11.588 -0.834 -14.754 1.00 80.94 87 VAL A O 1
ATOM 636 N N . HIS A 1 88 ? 12.912 -1.253 -12.993 1.00 83.81 88 HIS A N 1
ATOM 637 C CA . HIS A 1 88 ? 12.160 -2.416 -12.533 1.00 83.81 88 HIS A CA 1
ATOM 638 C C . HIS A 1 88 ? 11.122 -1.989 -11.494 1.00 83.81 88 HIS A C 1
ATOM 640 O O . HIS A 1 88 ? 11.476 -1.534 -10.410 1.00 83.81 88 HIS A O 1
ATOM 646 N N . LEU A 1 89 ? 9.842 -2.171 -11.822 1.00 89.88 89 LEU A N 1
ATOM 647 C CA . LEU A 1 89 ? 8.733 -1.883 -10.916 1.00 89.88 89 LEU A CA 1
ATOM 648 C C . LEU A 1 89 ? 8.296 -3.144 -10.170 1.00 89.88 89 LEU A C 1
ATOM 650 O O . LEU A 1 89 ? 8.146 -4.219 -10.755 1.00 89.88 89 LEU A O 1
ATOM 654 N N . ALA A 1 90 ? 8.052 -2.987 -8.876 1.00 93.50 90 ALA A N 1
ATOM 655 C CA . ALA A 1 90 ? 7.488 -4.001 -8.003 1.00 93.50 90 ALA A CA 1
ATOM 656 C C . ALA A 1 90 ? 6.121 -3.562 -7.476 1.00 93.50 90 ALA A C 1
ATOM 658 O O . ALA A 1 90 ? 5.866 -2.370 -7.308 1.00 93.50 90 ALA A O 1
ATOM 659 N N . THR A 1 91 ? 5.239 -4.532 -7.215 1.00 96.00 91 THR A N 1
ATOM 660 C CA . THR A 1 91 ? 3.857 -4.261 -6.804 1.00 96.00 91 THR A CA 1
ATOM 661 C C . THR A 1 91 ? 3.464 -5.062 -5.566 1.00 96.00 91 THR A C 1
ATOM 663 O O . THR A 1 91 ? 3.686 -6.272 -5.491 1.00 96.00 91 THR A O 1
ATOM 666 N N . LEU A 1 92 ? 2.796 -4.399 -4.621 1.00 96.69 92 LEU A N 1
ATOM 667 C CA . LEU A 1 92 ? 2.198 -4.988 -3.426 1.00 96.69 92 LEU A CA 1
ATOM 668 C C . LEU A 1 92 ? 0.725 -4.611 -3.376 1.00 96.69 92 LEU A C 1
ATOM 670 O O . LEU A 1 92 ? 0.365 -3.442 -3.465 1.00 96.69 92 LEU A O 1
ATOM 674 N N . TYR A 1 93 ? -0.130 -5.601 -3.185 1.00 97.00 93 TYR A N 1
ATOM 675 C CA . TYR A 1 93 ? -1.561 -5.420 -3.001 1.00 97.00 93 TYR A CA 1
ATOM 676 C C . TYR A 1 93 ? -1.922 -5.607 -1.531 1.00 97.00 93 TYR A C 1
ATOM 678 O O . TYR A 1 93 ? -1.424 -6.517 -0.860 1.00 97.00 93 TYR A O 1
ATOM 686 N N . GLY A 1 94 ? -2.826 -4.767 -1.041 1.00 97.00 94 GLY A N 1
ATOM 687 C CA . GLY A 1 94 ? -3.226 -4.752 0.358 1.00 97.00 94 GLY A CA 1
ATOM 688 C C . GLY A 1 94 ? -4.634 -4.219 0.587 1.00 97.00 94 GLY A C 1
ATOM 689 O O . GLY A 1 94 ? -5.403 -3.974 -0.350 1.00 97.00 94 GLY A O 1
ATOM 690 N N . ARG A 1 95 ? -4.973 -4.035 1.863 1.00 97.38 95 ARG A N 1
ATOM 691 C CA . ARG A 1 95 ? -6.199 -3.363 2.309 1.00 97.38 95 ARG A CA 1
ATOM 692 C C . ARG A 1 95 ? -5.893 -2.285 3.331 1.00 97.38 95 ARG A C 1
ATOM 694 O O . ARG A 1 95 ? -5.016 -2.459 4.170 1.00 97.38 95 ARG A O 1
ATOM 701 N N . VAL A 1 96 ? -6.654 -1.198 3.296 1.00 97.00 96 VAL A N 1
ATOM 702 C CA . VAL A 1 96 ? -6.610 -0.180 4.350 1.00 97.00 96 VAL A CA 1
ATOM 703 C C . VAL A 1 96 ? -7.176 -0.776 5.634 1.00 97.00 96 VAL A C 1
ATOM 705 O O . VAL A 1 96 ? -8.355 -1.113 5.693 1.00 97.00 96 VAL A O 1
ATOM 708 N N . ALA A 1 97 ? -6.353 -0.886 6.669 1.00 96.19 97 ALA A N 1
ATOM 709 C CA . ALA A 1 97 ? -6.792 -1.280 8.003 1.00 96.19 97 ALA A CA 1
ATOM 710 C C . ALA A 1 97 ? -7.289 -0.065 8.801 1.00 96.19 97 ALA A C 1
ATOM 712 O O . ALA A 1 97 ? -8.297 -0.141 9.498 1.00 96.19 97 ALA A O 1
ATOM 713 N N . ALA A 1 98 ? -6.593 1.069 8.684 1.00 94.50 98 ALA A N 1
ATOM 714 C CA . ALA A 1 98 ? -6.958 2.322 9.335 1.00 94.50 98 ALA A CA 1
ATOM 715 C C . ALA A 1 98 ? -6.357 3.520 8.595 1.00 94.50 98 ALA A C 1
ATOM 717 O O . ALA A 1 98 ? -5.297 3.406 7.983 1.00 94.50 98 ALA A O 1
ATOM 718 N N . HIS A 1 99 ? -6.999 4.678 8.713 1.00 94.06 99 HIS A N 1
ATOM 719 C CA . HIS A 1 99 ? -6.531 5.938 8.145 1.00 94.06 99 HIS A CA 1
ATOM 720 C C . HIS A 1 99 ? -6.669 7.060 9.180 1.00 94.06 99 HIS A C 1
ATOM 722 O O . HIS A 1 99 ? -7.717 7.191 9.813 1.00 94.06 99 HIS A O 1
ATOM 728 N N . ALA A 1 100 ? -5.605 7.838 9.383 1.00 92.00 100 ALA A N 1
ATOM 729 C CA . ALA A 1 100 ? -5.563 8.926 10.353 1.00 92.00 100 ALA A CA 1
ATOM 730 C C . ALA A 1 100 ? -4.672 10.077 9.857 1.00 92.00 100 ALA A C 1
ATOM 732 O O . ALA A 1 100 ? -3.443 10.039 9.972 1.00 92.00 100 ALA A O 1
ATOM 733 N N . GLY A 1 101 ? -5.298 11.135 9.335 1.00 89.69 101 GLY A N 1
ATOM 734 C CA . GLY A 1 101 ? -4.583 12.295 8.802 1.00 89.69 101 GLY A CA 1
ATOM 735 C C . GLY A 1 101 ? -3.717 11.906 7.605 1.00 89.69 101 GLY A C 1
ATOM 736 O O . GLY A 1 101 ? -4.243 11.475 6.592 1.00 89.69 101 GLY A O 1
ATOM 737 N N . LYS A 1 102 ? -2.390 12.039 7.727 1.00 92.25 102 LYS A N 1
ATOM 738 C CA . LYS A 1 102 ? -1.434 11.621 6.684 1.00 92.25 102 LYS A CA 1
ATOM 739 C C . LYS A 1 102 ? -0.987 10.163 6.806 1.00 92.25 102 LYS A C 1
ATOM 741 O O . LYS A 1 102 ? -0.266 9.681 5.943 1.00 92.25 102 LYS A O 1
ATOM 746 N N . ARG A 1 103 ? -1.350 9.463 7.884 1.00 94.88 103 ARG A N 1
ATOM 747 C CA . ARG A 1 103 ? -0.877 8.100 8.151 1.00 94.88 103 ARG A CA 1
ATOM 748 C C . ARG A 1 103 ? -1.928 7.074 7.767 1.00 94.88 103 ARG A C 1
ATOM 750 O O . ARG A 1 103 ? -3.087 7.175 8.171 1.00 94.88 103 ARG A O 1
ATOM 757 N N . LEU A 1 104 ? -1.495 6.049 7.048 1.00 96.25 104 LEU A N 1
ATOM 758 C CA . LEU A 1 104 ? -2.327 4.944 6.597 1.00 96.25 104 LEU A CA 1
ATOM 759 C C . LEU A 1 104 ? -1.729 3.627 7.101 1.00 96.25 104 LEU A C 1
ATOM 761 O O . LEU A 1 104 ? -0.529 3.393 6.977 1.00 96.25 104 LEU A O 1
ATOM 765 N N . LYS A 1 105 ? -2.571 2.767 7.675 1.00 97.50 105 LYS A N 1
ATOM 766 C CA . LYS A 1 105 ? -2.225 1.384 8.017 1.00 97.50 105 LYS A CA 1
ATOM 767 C C . LYS A 1 105 ? -2.708 0.471 6.912 1.00 97.50 105 LYS A C 1
ATOM 769 O O . LYS A 1 105 ? -3.902 0.464 6.611 1.00 97.50 105 LYS A O 1
ATOM 774 N N . ILE A 1 106 ? -1.798 -0.310 6.347 1.00 97.94 106 ILE A N 1
ATOM 775 C CA . ILE A 1 106 ? -2.078 -1.234 5.255 1.00 97.94 106 ILE A CA 1
ATOM 776 C C . ILE A 1 106 ? -1.808 -2.657 5.732 1.00 97.94 106 ILE A C 1
ATOM 778 O O . ILE A 1 106 ? -0.748 -2.954 6.277 1.00 97.94 106 ILE A O 1
ATOM 782 N N . GLU A 1 107 ? -2.775 -3.540 5.517 1.00 97.75 107 GLU A N 1
ATOM 783 C CA . GLU A 1 107 ? -2.610 -4.985 5.637 1.00 97.75 107 GLU A CA 1
ATOM 784 C C . GLU A 1 107 ? -2.129 -5.541 4.283 1.00 97.75 107 GLU A C 1
ATOM 786 O O . GLU A 1 107 ? -2.868 -5.450 3.294 1.00 97.75 107 GLU A O 1
ATOM 791 N N . PRO A 1 108 ? -0.902 -6.085 4.193 1.00 96.88 108 PRO A N 1
ATOM 792 C CA . PRO A 1 108 ? -0.376 -6.661 2.966 1.00 96.88 108 PRO A CA 1
ATOM 793 C C . PRO A 1 108 ? -1.042 -8.010 2.689 1.00 96.88 108 PRO A C 1
ATOM 795 O O . PRO A 1 108 ? -1.104 -8.878 3.558 1.00 96.88 108 PRO A O 1
ATOM 798 N N . LEU A 1 109 ? -1.503 -8.201 1.453 1.00 95.62 109 LEU A N 1
ATOM 799 C CA . LEU A 1 109 ? -2.158 -9.436 1.021 1.00 95.62 109 LEU A CA 1
ATOM 800 C C . LEU A 1 109 ? -1.277 -10.251 0.078 1.00 95.62 109 LEU A C 1
ATOM 802 O O . LEU A 1 109 ? -1.135 -11.458 0.257 1.00 95.62 109 LEU A O 1
ATOM 806 N N . VAL A 1 110 ? -0.700 -9.609 -0.938 1.00 95.50 110 VAL A N 1
ATOM 807 C CA . VAL A 1 110 ? 0.106 -10.294 -1.955 1.00 95.50 110 VAL A CA 1
ATOM 808 C C . VAL A 1 110 ? 1.136 -9.348 -2.567 1.00 95.50 110 VAL A C 1
ATOM 810 O O . VAL A 1 110 ? 0.841 -8.181 -2.804 1.00 95.50 110 VAL A O 1
ATOM 813 N N . THR A 1 111 ? 2.335 -9.858 -2.846 1.00 93.44 111 THR A N 1
ATOM 814 C CA . THR A 1 111 ? 3.351 -9.189 -3.675 1.00 93.44 111 THR A CA 1
ATOM 815 C C . THR A 1 111 ? 3.479 -9.898 -5.014 1.00 93.44 111 THR A C 1
ATOM 817 O O . THR A 1 111 ? 3.311 -11.116 -5.096 1.00 93.44 111 THR A O 1
ATOM 820 N N . THR A 1 112 ? 3.826 -9.153 -6.056 1.00 90.38 112 THR A N 1
ATOM 821 C CA . THR A 1 112 ? 4.289 -9.717 -7.333 1.00 90.38 112 THR A CA 1
ATOM 822 C C . THR A 1 112 ? 5.813 -9.785 -7.420 1.00 90.38 112 THR A C 1
ATOM 824 O O . THR A 1 112 ? 6.336 -10.439 -8.319 1.00 90.38 112 THR A O 1
ATOM 827 N N . SER A 1 113 ? 6.524 -9.143 -6.488 1.00 90.00 113 SER A N 1
ATOM 828 C CA . SER A 1 113 ? 7.986 -9.072 -6.456 1.00 90.00 113 SER A CA 1
ATOM 829 C C . SER A 1 113 ? 8.582 -9.895 -5.309 1.00 90.00 113 SER A C 1
ATOM 831 O O . SER A 1 113 ? 8.013 -9.906 -4.214 1.00 90.00 113 SER A O 1
ATOM 833 N N . PRO A 1 114 ? 9.747 -10.547 -5.502 1.00 88.06 114 PRO A N 1
ATOM 834 C CA . PRO A 1 114 ? 10.468 -11.211 -4.415 1.00 88.06 114 PRO A CA 1
ATOM 835 C C . PRO A 1 114 ? 11.044 -10.230 -3.383 1.00 88.06 114 PRO A C 1
ATOM 837 O O . PRO A 1 114 ? 11.297 -10.620 -2.244 1.00 88.06 114 PRO A O 1
ATOM 840 N N . SER A 1 115 ? 11.273 -8.974 -3.767 1.00 90.06 115 SER A N 1
ATOM 841 C CA . SER A 1 115 ? 11.709 -7.917 -2.858 1.00 90.06 115 SER A CA 1
ATOM 842 C C . SER A 1 115 ? 10.505 -7.252 -2.200 1.00 90.06 115 SER A C 1
ATOM 844 O O . SER A 1 115 ? 9.456 -7.073 -2.816 1.00 90.06 115 SER A O 1
ATOM 846 N N . LEU A 1 116 ? 10.668 -6.883 -0.932 1.00 93.00 116 LEU A N 1
ATOM 847 C CA . LEU A 1 116 ? 9.705 -6.074 -0.195 1.00 93.00 116 LEU A CA 1
ATOM 848 C C . LEU A 1 116 ? 10.158 -4.612 -0.205 1.00 93.00 116 LEU A C 1
ATOM 850 O O . LEU A 1 116 ? 11.368 -4.355 -0.235 1.00 93.00 116 LEU A O 1
ATOM 854 N N . PRO A 1 117 ? 9.219 -3.657 -0.168 1.00 92.81 117 PRO A N 1
ATOM 855 C CA . PRO A 1 117 ? 9.579 -2.252 -0.114 1.00 92.81 117 PRO A CA 1
ATOM 856 C C . PRO A 1 117 ? 10.265 -1.949 1.226 1.00 92.81 117 PRO A C 1
ATOM 858 O O . PRO A 1 117 ? 9.904 -2.489 2.276 1.00 92.81 117 PRO A O 1
ATOM 861 N N . GLN A 1 118 ? 11.295 -1.107 1.182 1.00 94.50 118 GLN A N 1
ATOM 862 C CA . GLN A 1 118 ? 12.109 -0.786 2.352 1.00 94.50 118 GLN A CA 1
ATOM 863 C C . GLN A 1 118 ? 11.548 0.419 3.110 1.00 94.50 118 GLN A C 1
ATOM 865 O O . GLN A 1 118 ? 10.996 1.347 2.517 1.00 94.50 118 GLN A O 1
ATOM 870 N N . THR A 1 119 ? 11.740 0.438 4.430 1.00 96.56 119 THR A N 1
ATOM 871 C CA . THR A 1 119 ? 11.422 1.603 5.264 1.00 96.56 119 THR A CA 1
ATOM 872 C C . THR A 1 119 ? 12.150 2.843 4.744 1.00 96.56 119 THR A C 1
ATOM 874 O O . THR A 1 119 ? 13.357 2.820 4.521 1.00 96.56 119 THR A O 1
ATOM 877 N N . GLY A 1 120 ? 11.418 3.939 4.582 1.00 95.81 120 GLY A N 1
ATOM 878 C CA . GLY A 1 120 ? 11.900 5.195 4.018 1.00 95.81 120 GLY A CA 1
ATOM 879 C C . GLY A 1 120 ? 11.759 5.297 2.500 1.00 95.81 120 GLY A C 1
ATOM 880 O O . GLY A 1 120 ? 11.857 6.412 1.992 1.00 95.81 120 GLY A O 1
ATOM 881 N N . GLY A 1 121 ? 11.492 4.185 1.806 1.00 95.06 121 GLY A N 1
ATOM 882 C CA . GLY A 1 121 ? 11.228 4.163 0.369 1.00 95.06 121 GLY A CA 1
ATOM 883 C C . GLY A 1 121 ? 9.927 4.876 0.006 1.00 95.06 121 GLY A C 1
ATOM 884 O O . GLY A 1 121 ? 9.000 4.949 0.822 1.00 95.06 121 GLY A O 1
ATOM 885 N N . ILE A 1 122 ? 9.886 5.403 -1.218 1.00 95.69 122 ILE A N 1
ATOM 886 C CA . ILE A 1 122 ? 8.704 6.036 -1.805 1.00 95.69 122 ILE A CA 1
ATOM 887 C C . ILE A 1 122 ? 8.021 5.032 -2.729 1.00 95.69 122 ILE A C 1
ATOM 889 O O . ILE A 1 122 ? 8.683 4.313 -3.475 1.00 95.69 122 ILE A O 1
ATOM 893 N N . ALA A 1 123 ? 6.699 4.972 -2.647 1.00 96.25 123 ALA A N 1
ATOM 894 C CA . ALA A 1 123 ? 5.867 4.147 -3.501 1.00 96.25 123 ALA A CA 1
ATOM 895 C C . ALA A 1 123 ? 4.650 4.951 -3.964 1.00 96.25 123 ALA A C 1
ATOM 897 O O . ALA A 1 123 ? 4.108 5.749 -3.201 1.00 96.25 123 ALA A O 1
ATOM 898 N N . ALA A 1 124 ? 4.178 4.692 -5.178 1.00 95.50 124 ALA A N 1
ATOM 899 C CA . ALA A 1 124 ? 2.906 5.206 -5.655 1.00 95.50 124 ALA A CA 1
ATOM 900 C C . ALA A 1 124 ? 1.768 4.383 -5.034 1.00 95.50 124 ALA A C 1
ATOM 902 O O . ALA A 1 124 ? 1.677 3.169 -5.243 1.00 95.50 124 ALA A O 1
ATOM 903 N N . LEU A 1 125 ? 0.893 5.035 -4.267 1.00 95.44 125 LEU A N 1
ATOM 904 C CA . LEU A 1 125 ? -0.317 4.438 -3.713 1.00 95.44 125 LEU A CA 1
ATOM 905 C C . LEU A 1 125 ? -1.470 4.600 -4.695 1.00 95.44 125 LEU A C 1
ATOM 907 O O . LEU A 1 125 ? -1.839 5.706 -5.088 1.00 95.44 125 LEU A O 1
ATOM 911 N N . GLN A 1 126 ? -2.088 3.476 -5.029 1.00 95.31 126 GLN A N 1
ATOM 912 C CA . GLN A 1 126 ? -3.237 3.413 -5.913 1.00 95.31 126 GLN A CA 1
ATOM 913 C C . GLN A 1 126 ? -4.401 2.707 -5.230 1.00 95.31 126 GLN A C 1
ATOM 915 O O . GLN A 1 126 ? -4.208 1.780 -4.438 1.00 95.31 126 GLN A O 1
ATOM 920 N N . ILE A 1 127 ? -5.618 3.133 -5.547 1.00 94.00 127 ILE A N 1
ATOM 921 C CA . ILE A 1 127 ? -6.852 2.605 -4.963 1.00 94.00 127 ILE A CA 1
ATOM 922 C C . ILE A 1 127 ? -7.729 1.975 -6.039 1.00 94.00 127 ILE A C 1
ATOM 924 O O . ILE A 1 127 ? -7.804 2.472 -7.163 1.00 94.00 127 ILE A O 1
ATOM 928 N N . ALA A 1 128 ? -8.396 0.876 -5.691 1.00 93.44 128 ALA A N 1
ATOM 929 C CA . ALA A 1 128 ? -9.402 0.285 -6.565 1.00 93.44 128 ALA A CA 1
ATOM 930 C C . ALA A 1 128 ? -10.738 1.015 -6.391 1.00 93.44 128 ALA A C 1
ATOM 932 O O . ALA A 1 128 ? -11.198 1.217 -5.264 1.00 93.44 128 ALA A O 1
ATOM 933 N N . LEU A 1 129 ? -11.393 1.341 -7.502 1.00 87.69 129 LEU A N 1
ATOM 934 C CA . LEU A 1 129 ? -12.785 1.779 -7.494 1.00 87.69 129 LEU A CA 1
ATOM 935 C C . LEU A 1 129 ? -13.709 0.559 -7.383 1.00 87.69 129 LEU A C 1
ATOM 937 O O . LEU A 1 129 ? -13.427 -0.489 -7.957 1.00 87.69 129 LEU A O 1
ATOM 941 N N . ALA A 1 130 ? -14.820 0.686 -6.652 1.00 81.31 130 ALA A N 1
ATOM 942 C CA . ALA A 1 130 ? -15.730 -0.435 -6.385 1.00 81.31 130 ALA A CA 1
ATOM 943 C C . ALA A 1 130 ? -16.268 -1.108 -7.665 1.00 81.31 130 ALA A C 1
ATOM 945 O O . ALA A 1 130 ? -16.436 -2.327 -7.687 1.00 81.31 130 ALA A O 1
ATOM 946 N N . ASP A 1 131 ? -16.468 -0.321 -8.725 1.00 84.38 131 ASP A N 1
ATOM 947 C CA . ASP A 1 131 ? -17.126 -0.746 -9.963 1.00 84.38 131 ASP A CA 1
ATOM 948 C C . ASP A 1 131 ? -16.215 -0.694 -11.202 1.00 84.38 131 ASP A C 1
ATOM 950 O O . ASP A 1 131 ? -16.684 -0.938 -12.314 1.00 84.38 131 ASP A O 1
ATOM 954 N N . ALA A 1 132 ? -14.923 -0.379 -11.041 1.00 81.31 132 ALA A N 1
ATOM 955 C CA . ALA A 1 132 ? -13.983 -0.304 -12.159 1.00 81.31 132 ALA A CA 1
ATOM 956 C C . ALA A 1 132 ? -12.817 -1.288 -11.982 1.00 81.31 132 ALA A C 1
ATOM 958 O O . ALA A 1 132 ? -12.316 -1.462 -10.870 1.00 81.31 132 ALA A O 1
ATOM 959 N N . PRO A 1 133 ? -12.348 -1.920 -13.073 1.00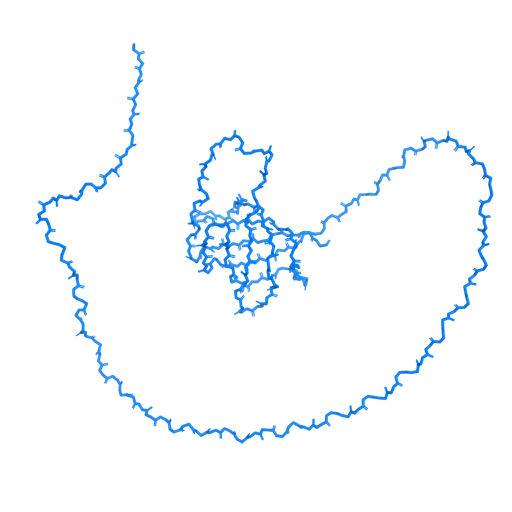 82.12 133 PRO A N 1
ATOM 960 C CA . PRO A 1 133 ? -11.119 -2.710 -13.043 1.00 82.12 133 PRO A CA 1
ATOM 961 C C . PRO A 1 133 ? -9.863 -1.834 -12.890 1.00 82.12 133 PRO A C 1
ATOM 963 O O . PRO A 1 133 ? -8.780 -2.362 -12.635 1.00 82.12 133 PRO A O 1
ATOM 966 N N . ASP A 1 134 ? -10.010 -0.519 -13.056 1.00 90.56 134 ASP A N 1
ATOM 967 C CA . ASP A 1 134 ? -8.909 0.430 -13.095 1.00 90.56 134 ASP A CA 1
ATOM 968 C C . ASP A 1 134 ? -8.477 0.866 -11.691 1.00 90.56 134 ASP A C 1
ATOM 970 O O . ASP A 1 134 ? -9.288 1.066 -10.779 1.00 90.56 134 ASP A O 1
ATOM 974 N N . TRP A 1 135 ? -7.165 1.031 -11.538 1.00 92.19 135 TRP A N 1
ATOM 975 C CA . TRP A 1 135 ? -6.537 1.569 -10.339 1.00 92.19 135 TRP A CA 1
ATOM 976 C C . TRP A 1 135 ? -6.307 3.064 -10.529 1.00 92.19 135 TRP A C 1
ATOM 978 O O . TRP A 1 135 ? -5.726 3.481 -11.530 1.00 92.19 135 TRP A O 1
ATOM 988 N N . LEU A 1 136 ? -6.745 3.874 -9.567 1.00 90.31 136 LEU A N 1
ATOM 989 C CA . LEU A 1 136 ? -6.471 5.307 -9.569 1.00 90.31 136 LEU A CA 1
ATOM 990 C C . LEU A 1 136 ? -5.258 5.608 -8.703 1.00 90.31 136 LEU A C 1
ATOM 992 O O . LEU A 1 136 ? -5.212 5.178 -7.549 1.00 90.31 136 LEU A O 1
ATOM 996 N N . ILE A 1 137 ? -4.315 6.383 -9.239 1.00 91.12 137 ILE A N 1
ATOM 997 C CA . ILE A 1 137 ? -3.231 6.968 -8.446 1.00 91.12 137 ILE A CA 1
ATOM 998 C C . ILE A 1 137 ? -3.856 7.931 -7.444 1.00 91.12 137 ILE A C 1
ATOM 1000 O O . ILE A 1 137 ? -4.555 8.869 -7.820 1.00 91.12 137 ILE A O 1
ATOM 1004 N N . PHE A 1 138 ? -3.635 7.647 -6.166 1.00 90.25 138 PHE A N 1
ATOM 1005 C CA . PHE A 1 138 ? -4.185 8.416 -5.061 1.00 90.25 138 PHE A CA 1
ATOM 1006 C C . PHE A 1 138 ? -3.160 9.413 -4.522 1.00 90.25 138 PHE A C 1
ATOM 1008 O O . PHE A 1 138 ? -3.482 10.583 -4.349 1.00 90.25 138 PHE A O 1
ATOM 1015 N N . ALA A 1 139 ? -1.940 8.948 -4.247 1.00 92.62 139 ALA A N 1
ATOM 1016 C CA . ALA A 1 139 ? -0.848 9.766 -3.726 1.00 92.62 139 ALA A CA 1
ATOM 1017 C C . ALA A 1 139 ? 0.480 9.007 -3.803 1.00 92.62 139 ALA A C 1
ATOM 1019 O O . ALA A 1 139 ? 0.490 7.780 -3.910 1.00 92.62 139 ALA A O 1
ATOM 1020 N N . ASP A 1 140 ? 1.585 9.718 -3.619 1.00 94.44 140 ASP A N 1
ATOM 1021 C CA . ASP A 1 140 ? 2.843 9.092 -3.230 1.00 94.44 140 ASP A CA 1
ATOM 1022 C C . ASP A 1 140 ? 2.851 8.839 -1.721 1.00 94.44 140 ASP A C 1
ATOM 1024 O O . ASP A 1 140 ? 2.319 9.614 -0.919 1.00 94.44 140 ASP A O 1
ATOM 1028 N N . VAL A 1 141 ? 3.452 7.727 -1.310 1.00 95.88 141 VAL A N 1
ATOM 1029 C CA . VAL A 1 141 ? 3.596 7.366 0.097 1.00 95.88 141 VAL A CA 1
ATOM 1030 C C . VAL A 1 141 ? 5.032 7.047 0.443 1.00 95.88 141 VAL A C 1
ATOM 1032 O O . VAL A 1 141 ? 5.763 6.434 -0.329 1.00 95.88 141 VAL A O 1
ATOM 1035 N N . LYS A 1 142 ? 5.414 7.405 1.663 1.00 97.12 142 LYS A N 1
ATOM 1036 C CA . LYS A 1 142 ? 6.665 7.005 2.284 1.00 97.12 142 LYS A CA 1
ATOM 1037 C C . LYS A 1 142 ? 6.407 5.889 3.280 1.00 97.12 142 LYS A C 1
ATOM 1039 O O . LYS A 1 142 ? 5.574 6.027 4.175 1.00 97.12 142 LYS A O 1
ATOM 1044 N N . LEU A 1 143 ? 7.147 4.794 3.169 1.00 97.00 143 LEU A N 1
ATOM 1045 C CA . LEU A 1 143 ? 7.039 3.699 4.128 1.00 97.00 143 LEU A CA 1
ATOM 1046 C C . LEU A 1 143 ? 7.685 4.100 5.455 1.00 97.00 143 LEU A C 1
ATOM 1048 O O . LEU A 1 143 ? 8.869 4.430 5.497 1.00 97.00 143 LEU A O 1
ATOM 1052 N N . THR A 1 144 ? 6.934 4.062 6.553 1.00 97.38 144 THR A N 1
ATOM 1053 C CA . THR A 1 144 ? 7.454 4.421 7.887 1.00 97.38 144 THR A CA 1
ATOM 1054 C C . THR A 1 144 ? 7.829 3.198 8.720 1.00 97.38 144 THR A C 1
ATOM 1056 O O . THR A 1 144 ? 8.546 3.321 9.712 1.00 97.38 144 THR A O 1
ATOM 1059 N N . SER A 1 145 ? 7.397 2.009 8.300 1.00 96.56 145 SER A N 1
ATOM 1060 C CA . SER A 1 145 ? 7.683 0.731 8.955 1.00 96.56 145 SER A CA 1
ATOM 1061 C C . SER A 1 145 ? 7.936 -0.374 7.926 1.00 96.56 145 SER A C 1
ATOM 1063 O O . SER A 1 145 ? 7.568 -0.239 6.759 1.00 96.56 145 SER A O 1
ATOM 1065 N N . GLY A 1 146 ? 8.597 -1.449 8.364 1.00 94.06 146 GLY A N 1
ATOM 1066 C CA . GLY A 1 146 ? 8.898 -2.598 7.512 1.00 94.06 146 GLY A CA 1
ATOM 1067 C C . GLY A 1 146 ? 7.650 -3.419 7.189 1.00 94.06 146 GLY A C 1
ATOM 1068 O O . GLY A 1 146 ? 6.733 -3.514 8.003 1.00 94.06 146 GLY A O 1
ATOM 1069 N N . VAL A 1 147 ? 7.631 -4.027 6.003 1.00 95.69 147 VAL A N 1
ATOM 1070 C CA . VAL A 1 147 ? 6.522 -4.874 5.553 1.00 95.69 147 VAL A CA 1
ATOM 1071 C C . VAL A 1 147 ? 6.743 -6.316 6.001 1.00 95.69 147 VAL A C 1
ATOM 1073 O O . VAL A 1 147 ? 7.725 -6.940 5.607 1.00 95.69 147 VAL A O 1
ATOM 1076 N N . ASN A 1 148 ? 5.791 -6.862 6.758 1.00 93.56 148 ASN A N 1
ATOM 1077 C CA . ASN A 1 148 ? 5.707 -8.282 7.098 1.00 93.56 148 ASN A CA 1
ATOM 1078 C C . ASN A 1 148 ? 4.324 -8.819 6.707 1.00 93.56 148 ASN A C 1
ATOM 1080 O O . ASN A 1 148 ? 3.308 -8.173 6.958 1.00 93.56 148 ASN A O 1
ATOM 1084 N N . TYR A 1 149 ? 4.257 -10.012 6.115 1.00 91.00 149 TYR A N 1
ATOM 1085 C CA . TYR A 1 149 ? 2.970 -10.633 5.787 1.00 91.00 149 TYR A CA 1
ATOM 1086 C C . TYR A 1 149 ? 2.179 -10.999 7.039 1.00 91.00 149 TYR A C 1
ATOM 1088 O O . TYR A 1 149 ? 2.724 -11.582 7.973 1.00 91.00 149 TYR A O 1
ATOM 1096 N N . GLY A 1 150 ? 0.879 -10.704 7.019 1.00 90.44 150 GLY A N 1
ATOM 1097 C CA . GLY A 1 150 ? -0.017 -10.948 8.151 1.00 90.44 150 GLY A CA 1
ATOM 1098 C C . GLY A 1 150 ? 0.044 -9.880 9.247 1.00 90.44 150 GLY A C 1
ATOM 1099 O O . GLY A 1 150 ? -0.722 -9.964 10.203 1.00 90.44 150 GLY A O 1
ATOM 1100 N N . GLU A 1 151 ? 0.899 -8.864 9.107 1.00 95.81 151 GLU A N 1
ATOM 1101 C CA . GLU A 1 151 ? 0.963 -7.711 10.005 1.00 95.81 151 GLU A CA 1
ATOM 1102 C C . GLU A 1 151 ? 0.635 -6.429 9.240 1.00 95.81 151 GLU A C 1
ATOM 1104 O O . GLU A 1 151 ? 0.996 -6.267 8.076 1.00 95.81 151 GLU A O 1
ATOM 1109 N N . THR A 1 152 ? -0.040 -5.483 9.892 1.00 96.94 152 THR A N 1
ATOM 1110 C CA . THR A 1 152 ? -0.246 -4.160 9.298 1.00 96.94 152 THR A CA 1
ATOM 1111 C C . THR A 1 152 ? 1.040 -3.350 9.363 1.00 96.94 152 THR A C 1
ATOM 1113 O O . THR A 1 152 ? 1.648 -3.272 10.431 1.00 96.94 152 THR A O 1
ATOM 1116 N N . PHE A 1 153 ? 1.380 -2.657 8.283 1.00 97.75 153 PHE A N 1
ATOM 1117 C CA . PHE A 1 153 ? 2.459 -1.673 8.267 1.00 97.75 153 PHE A CA 1
ATOM 1118 C C . PHE A 1 153 ? 1.903 -0.266 8.032 1.00 97.75 153 PHE A C 1
ATOM 1120 O O . PHE A 1 153 ? 0.808 -0.074 7.500 1.00 97.75 153 PHE A O 1
ATOM 1127 N N . GLU A 1 154 ? 2.649 0.725 8.494 1.00 97.25 154 GLU A N 1
ATOM 1128 C CA . GLU A 1 154 ? 2.343 2.144 8.378 1.00 97.25 154 GLU A CA 1
ATOM 1129 C C . GLU A 1 154 ? 3.058 2.773 7.176 1.00 97.25 154 GLU A C 1
ATOM 1131 O O . GLU A 1 154 ? 4.245 2.528 6.924 1.00 97.25 154 GLU A O 1
ATOM 1136 N N . VAL A 1 155 ? 2.314 3.618 6.465 1.00 97.38 155 VAL A N 1
ATOM 1137 C CA . VAL A 1 155 ? 2.818 4.520 5.429 1.00 97.38 155 VAL A CA 1
ATOM 1138 C C . VAL A 1 155 ? 2.335 5.943 5.696 1.00 97.38 155 VAL A C 1
ATOM 1140 O O . VAL A 1 155 ? 1.304 6.160 6.340 1.00 97.38 155 VAL A O 1
ATOM 1143 N N . GLU A 1 156 ? 3.083 6.920 5.203 1.00 96.31 156 GLU A N 1
ATOM 1144 C CA . GLU A 1 156 ? 2.773 8.342 5.307 1.00 96.31 156 GLU A CA 1
ATOM 1145 C C . GLU A 1 156 ? 2.555 8.935 3.913 1.00 96.31 156 GLU A C 1
ATOM 1147 O O . GLU A 1 156 ? 3.404 8.785 3.040 1.00 96.31 156 GLU A O 1
ATOM 1152 N N . LEU A 1 157 ? 1.418 9.599 3.707 1.00 93.81 157 LEU A N 1
ATOM 1153 C CA . LEU A 1 157 ? 1.083 10.317 2.479 1.00 93.81 157 LEU A CA 1
ATOM 1154 C C . LEU A 1 157 ? 2.052 11.490 2.292 1.00 93.81 157 LEU A C 1
ATOM 1156 O O . LEU A 1 157 ? 2.109 12.404 3.123 1.00 93.81 157 LEU A O 1
ATOM 1160 N N . VAL A 1 158 ? 2.795 11.463 1.189 1.00 92.50 158 VAL A N 1
ATOM 1161 C CA . VAL A 1 158 ? 3.673 12.546 0.758 1.00 92.50 158 VAL A CA 1
ATOM 1162 C C . VAL A 1 158 ? 2.841 13.450 -0.141 1.00 92.50 158 VAL A C 1
ATOM 1164 O O . VAL A 1 158 ? 2.336 13.030 -1.177 1.00 92.50 158 VAL A O 1
ATOM 1167 N N . SER A 1 159 ? 2.629 14.689 0.291 1.00 70.44 159 SER A N 1
ATOM 1168 C CA . SER A 1 159 ? 2.004 15.698 -0.560 1.00 70.44 159 SER A CA 1
ATOM 1169 C C . SER A 1 159 ? 3.038 16.107 -1.608 1.00 70.44 159 SER A C 1
ATOM 1171 O O . SER A 1 159 ? 4.075 16.654 -1.242 1.00 70.44 159 SER A O 1
ATOM 1173 N N . SER A 1 160 ? 2.801 15.788 -2.880 1.00 55.50 160 SER A N 1
ATOM 1174 C CA . SER A 1 160 ? 3.665 16.242 -3.973 1.00 55.50 160 SER A CA 1
ATOM 1175 C C . SER A 1 160 ? 3.405 17.734 -4.181 1.00 55.50 160 SER A C 1
ATOM 1177 O O . SER A 1 160 ? 2.373 18.131 -4.716 1.00 55.50 160 SER A O 1
ATOM 1179 N N . ASP A 1 161 ? 4.318 18.550 -3.655 1.00 51.03 161 ASP A N 1
ATOM 1180 C CA . ASP A 1 161 ? 4.194 20.001 -3.451 1.00 51.03 161 ASP A CA 1
ATOM 1181 C C . ASP A 1 161 ? 4.159 20.836 -4.752 1.00 51.03 161 ASP A C 1
ATOM 1183 O O . ASP A 1 161 ? 4.112 22.057 -4.674 1.00 51.03 161 ASP A O 1
ATOM 1187 N N . GLU A 1 162 ? 4.176 20.231 -5.949 1.00 51.34 162 GLU A N 1
ATOM 1188 C CA . GLU A 1 162 ? 4.498 20.983 -7.175 1.00 51.34 162 GLU A CA 1
ATOM 1189 C C . GLU A 1 162 ? 3.417 21.044 -8.268 1.00 51.34 162 GLU A C 1
ATOM 1191 O O . GLU A 1 162 ? 3.578 21.832 -9.193 1.00 51.34 162 GLU A O 1
ATOM 1196 N N . GLU A 1 163 ? 2.294 20.311 -8.199 1.00 43.62 163 GLU A N 1
ATOM 1197 C CA . GLU A 1 163 ? 1.347 20.351 -9.339 1.00 43.62 163 GLU A CA 1
ATOM 1198 C C . GLU A 1 163 ? -0.133 20.045 -9.044 1.00 43.62 163 GLU A C 1
ATOM 1200 O O . GLU A 1 163 ? -0.876 19.618 -9.924 1.00 43.62 163 GLU A O 1
ATOM 1205 N N . LEU A 1 164 ? -0.612 20.291 -7.821 1.00 47.53 164 LEU A N 1
ATOM 1206 C CA . LEU A 1 164 ? -2.051 20.219 -7.513 1.00 47.53 164 LEU A CA 1
ATOM 1207 C C . LEU A 1 164 ? -2.631 21.588 -7.129 1.00 47.53 164 LEU A C 1
ATOM 1209 O O . LEU A 1 164 ? -3.442 21.712 -6.214 1.00 47.53 164 LEU A O 1
ATOM 1213 N N . ASP A 1 165 ? -2.282 22.618 -7.901 1.00 46.38 165 ASP A N 1
ATOM 1214 C CA . ASP A 1 165 ? -3.041 23.871 -8.002 1.00 46.38 165 ASP A CA 1
ATOM 1215 C C . ASP A 1 165 ? -4.369 23.641 -8.758 1.00 46.38 165 ASP A C 1
ATOM 1217 O O . ASP A 1 165 ? -4.620 24.207 -9.818 1.00 46.38 165 ASP A O 1
ATOM 1221 N N . ALA A 1 166 ? -5.242 22.766 -8.251 1.00 42.62 166 ALA A N 1
ATOM 1222 C CA . ALA A 1 166 ? -6.664 22.747 -8.602 1.00 42.62 166 ALA A CA 1
ATOM 1223 C C . ALA A 1 166 ? -7.430 21.775 -7.698 1.00 42.62 166 ALA A C 1
ATOM 1225 O O . ALA A 1 166 ? -7.640 20.615 -8.042 1.00 42.62 166 ALA A O 1
ATOM 1226 N N . LYS A 1 167 ? -7.954 22.328 -6.601 1.00 42.62 167 LYS A N 1
ATOM 1227 C CA . LYS A 1 167 ? -8.766 21.692 -5.553 1.00 42.62 167 LYS A CA 1
ATOM 1228 C C . LYS A 1 167 ? -7.923 21.001 -4.490 1.00 42.62 167 LYS A C 1
ATOM 1230 O O . LYS A 1 167 ? -7.592 19.826 -4.594 1.00 42.62 167 LYS A O 1
ATOM 1235 N N . GLU A 1 168 ? -7.725 21.739 -3.399 1.00 46.47 168 GLU A N 1
ATOM 1236 C CA . GLU A 1 168 ? -7.590 21.234 -2.031 1.00 46.47 168 GLU A CA 1
ATOM 1237 C C . GLU A 1 168 ? -8.791 20.336 -1.679 1.00 46.47 168 GLU A C 1
ATOM 1239 O O . GLU A 1 168 ? -9.624 20.668 -0.836 1.00 46.47 168 GLU A O 1
ATOM 1244 N N . GLN A 1 169 ? -8.963 19.215 -2.374 1.00 50.09 169 GLN A N 1
ATOM 1245 C CA . GLN A 1 169 ? -9.884 18.198 -1.929 1.00 50.09 169 GLN A CA 1
ATOM 1246 C C . GLN A 1 169 ? -9.187 17.582 -0.715 1.00 50.09 169 GLN A C 1
ATOM 1248 O O . GLN A 1 169 ? -8.117 16.988 -0.883 1.00 50.09 169 GLN A O 1
ATOM 1253 N N . PRO A 1 170 ? -9.693 17.802 0.516 1.00 56.91 170 PRO A N 1
ATOM 1254 C CA . PRO A 1 170 ? -9.102 17.177 1.690 1.00 56.91 170 PRO A CA 1
ATOM 1255 C C . PRO A 1 170 ? -9.002 15.691 1.377 1.00 56.91 170 PRO A C 1
ATOM 1257 O O . PRO A 1 170 ? -9.986 15.156 0.869 1.00 56.91 170 PRO A O 1
ATOM 1260 N N . PHE A 1 171 ? -7.832 15.073 1.603 1.00 62.41 171 PHE A N 1
ATOM 1261 C CA . PHE A 1 171 ? -7.622 13.640 1.381 1.00 62.41 171 PHE A CA 1
ATOM 1262 C C . PHE A 1 171 ? -8.798 12.901 2.003 1.00 62.41 171 PHE A C 1
ATOM 1264 O O . PHE A 1 171 ? -8.888 12.773 3.229 1.00 62.41 171 PHE A O 1
ATOM 1271 N N . GLU A 1 172 ? -9.760 12.534 1.159 1.00 68.00 172 GLU A N 1
ATOM 1272 C CA . GLU A 1 172 ? -11.026 12.037 1.647 1.00 68.00 172 GLU A CA 1
ATOM 1273 C C . GLU A 1 172 ? -10.690 10.729 2.336 1.00 68.00 172 GLU A C 1
ATOM 1275 O O . GLU A 1 172 ? -9.916 9.921 1.811 1.00 68.00 172 GLU A O 1
ATOM 1280 N N . SER A 1 173 ? -11.130 10.595 3.586 1.00 81.31 173 SER A N 1
ATOM 1281 C CA . SER A 1 173 ? -10.610 9.530 4.423 1.00 81.31 173 SER A CA 1
ATOM 1282 C C . SER A 1 173 ? -10.892 8.186 3.763 1.00 81.31 173 SER A C 1
ATOM 1284 O O . SER A 1 173 ? -12.056 7.826 3.591 1.00 81.31 173 SER A O 1
ATOM 1286 N N . LEU A 1 174 ? -9.837 7.449 3.397 1.00 88.94 174 LEU A N 1
ATOM 1287 C CA . LEU A 1 174 ? -10.000 6.151 2.757 1.00 88.94 174 LEU A CA 1
ATOM 1288 C C . LEU A 1 174 ? -10.731 5.213 3.727 1.00 88.94 174 LEU A C 1
ATOM 1290 O O . LEU A 1 174 ? -10.241 4.991 4.843 1.00 88.94 174 LEU A O 1
ATOM 1294 N N . PRO A 1 175 ? -11.892 4.653 3.342 1.00 91.75 175 PRO A N 1
ATOM 1295 C CA . PRO A 1 175 ? -12.643 3.801 4.244 1.00 91.75 175 PRO A CA 1
ATOM 1296 C C . PRO A 1 175 ? -11.846 2.522 4.550 1.00 91.75 175 PRO A C 1
ATOM 1298 O O . PRO A 1 175 ? -11.212 1.958 3.645 1.00 91.75 175 PRO A O 1
ATOM 1301 N N . PRO A 1 176 ? -11.872 2.023 5.800 1.00 95.69 176 PRO A N 1
ATOM 1302 C CA . PRO A 1 176 ? -11.298 0.725 6.133 1.00 95.69 176 PRO A CA 1
ATOM 1303 C C . PRO A 1 176 ? -11.848 -0.382 5.225 1.00 95.69 176 PRO A C 1
ATOM 1305 O O . PRO A 1 176 ? -13.037 -0.421 4.914 1.00 95.69 176 PRO A O 1
ATOM 1308 N N . GLY A 1 177 ? -10.975 -1.285 4.786 1.00 95.50 177 GLY A N 1
ATOM 1309 C CA . GLY A 1 177 ? -11.283 -2.341 3.822 1.00 95.50 177 GLY A CA 1
ATOM 1310 C C . GLY A 1 177 ? -11.062 -1.959 2.355 1.00 95.50 177 GLY A C 1
ATOM 1311 O O . GLY A 1 177 ? -11.094 -2.854 1.506 1.00 95.50 177 GLY A O 1
ATOM 1312 N N . SER A 1 178 ? -10.780 -0.685 2.049 1.00 95.06 178 SER A N 1
ATOM 1313 C CA . SER A 1 17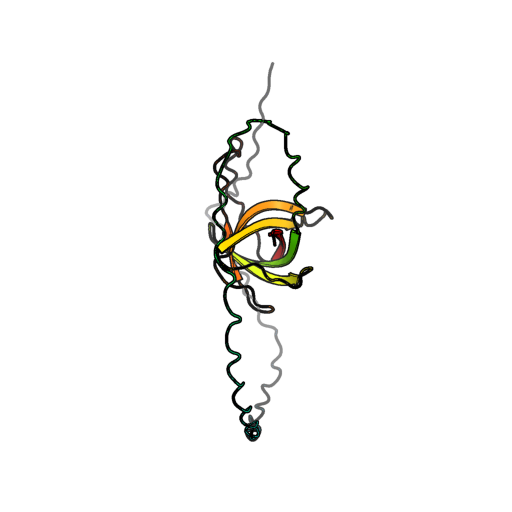8 ? -10.417 -0.243 0.693 1.00 95.06 178 SER A CA 1
ATOM 1314 C C . SER A 1 178 ? -9.231 -1.039 0.159 1.00 95.06 178 SER A C 1
ATOM 1316 O O . SER A 1 178 ? -8.240 -1.234 0.866 1.00 95.06 178 SER A O 1
ATOM 1318 N N . ARG A 1 179 ? -9.324 -1.506 -1.089 1.00 96.56 179 ARG A N 1
ATOM 1319 C CA . ARG A 1 179 ? -8.242 -2.245 -1.750 1.00 96.56 179 ARG A CA 1
ATOM 1320 C C . ARG A 1 179 ? -7.210 -1.263 -2.276 1.00 96.56 179 ARG A C 1
ATOM 1322 O O . ARG A 1 179 ? -7.566 -0.309 -2.966 1.00 96.56 179 ARG A O 1
ATOM 1329 N N . VAL A 1 180 ? -5.949 -1.537 -1.971 1.00 96.75 180 VAL A N 1
ATOM 1330 C CA . VAL A 1 180 ? -4.826 -0.678 -2.341 1.00 96.75 180 VAL A CA 1
ATOM 1331 C C . VAL A 1 180 ? -3.755 -1.462 -3.079 1.00 96.75 180 VAL A C 1
ATOM 1333 O O . VAL A 1 180 ? -3.598 -2.670 -2.875 1.00 96.75 180 VAL A O 1
ATOM 1336 N N . ARG A 1 181 ? -3.016 -0.752 -3.923 1.00 96.50 181 ARG A N 1
ATOM 1337 C CA . ARG A 1 181 ? -1.859 -1.231 -4.667 1.00 96.50 181 ARG A CA 1
ATOM 1338 C C . ARG A 1 181 ? -0.723 -0.234 -4.465 1.00 96.50 181 ARG A C 1
ATOM 1340 O O . ARG A 1 181 ? -0.900 0.947 -4.731 1.00 96.50 181 ARG A O 1
ATOM 1347 N N . LEU A 1 182 ? 0.408 -0.708 -3.959 1.00 96.62 182 LEU A N 1
ATOM 1348 C CA . LEU A 1 182 ? 1.651 0.047 -3.848 1.00 96.62 182 LEU A CA 1
ATOM 1349 C C . LEU A 1 182 ? 2.579 -0.377 -4.979 1.00 96.62 182 LEU A C 1
ATOM 1351 O O . LEU A 1 182 ? 2.827 -1.573 -5.135 1.00 96.62 182 LEU A O 1
ATOM 1355 N N . GLU A 1 183 ? 3.099 0.585 -5.732 1.00 96.12 183 GLU A N 1
ATOM 1356 C CA . GLU A 1 183 ? 4.127 0.365 -6.754 1.00 96.12 183 GLU A CA 1
ATOM 1357 C C . GLU A 1 183 ? 5.406 1.120 -6.383 1.00 96.12 183 GLU A C 1
ATOM 1359 O O . GLU A 1 183 ? 5.340 2.295 -6.031 1.00 96.12 183 GLU A O 1
ATOM 1364 N N . TRP A 1 184 ? 6.560 0.454 -6.424 1.00 95.38 184 TRP A N 1
ATOM 1365 C CA . TRP A 1 184 ? 7.861 1.064 -6.123 1.00 95.38 184 TRP A CA 1
ATOM 1366 C C . TRP A 1 184 ? 8.947 0.575 -7.080 1.00 95.38 184 TRP A C 1
ATOM 1368 O O . TRP A 1 184 ? 8.830 -0.496 -7.681 1.00 95.38 184 TRP A O 1
ATOM 1378 N N . GLU A 1 185 ? 10.005 1.371 -7.202 1.00 92.62 185 GLU A N 1
ATOM 1379 C CA . GLU A 1 185 ? 11.200 1.041 -7.979 1.00 92.62 185 GLU A CA 1
ATOM 1380 C C . GLU A 1 185 ? 12.163 0.180 -7.150 1.00 92.62 185 GLU A C 1
ATOM 1382 O O . GLU A 1 185 ? 12.311 0.385 -5.940 1.00 92.62 185 GLU A O 1
ATOM 1387 N N . LEU A 1 186 ? 12.783 -0.810 -7.797 1.00 84.00 186 LEU A N 1
ATOM 1388 C CA . LEU A 1 186 ? 13.761 -1.722 -7.191 1.00 84.00 186 LEU A CA 1
ATOM 1389 C C . LEU A 1 186 ? 15.202 -1.225 -7.267 1.00 84.00 186 LEU A C 1
ATOM 1391 O O . LEU A 1 186 ? 15.583 -0.681 -8.325 1.00 84.00 186 LEU A O 1
#

pLDDT: mean 74.01, std 19.57, range [38.56, 97.94]

Radius of gyration: 30.38 Å; chains: 1; bounding box: 88×67×60 Å

Sequence (186 aa):
MSLLFFWGCDAMIEPGQRIVTADYDQAAPPYMVAASPYRSPPMATVPIAAQCPPTPAIAPPPVPPSVAPSVAEDSHSDAVAQPDQVVHLATLYGRVAAHAGKRLKIEPLVTTSPSLPQTGGIAALQIALADAPDWLIFADVKLTSGVNYGETFEVELVSSDEELDAKEQPFESLPPGSRVRLEWEL